Protein AF-A0A1B6HG45-F1 (afdb_monomer_lite)

Sequence (186 aa):
MEMKPDGEADFRGRINESTTNDQSNSEFWSSFSSSEERLLECEGLLLNLPLTPHHVCEAHRPESILARASSPNTVSYKVPSNGYYFFVFNSENEVQPNFLRIHFRLEKTTYNVTNAVAACHNQTGSCSLPLRFWSQDKVILELPVRPNDTLWNEEFLAVSTCEPRTTLYIACVIAVPLLIILFAFQ

pLDDT: mean 74.9, std 15.74, range [30.7, 94.44]

Foldseek 3Di:
DDDDDDDDDPPDDPDPPPDPPPPPPVPVPCVADPVNVVVVVDPPPPDDDDQDDDPQLDPPDDPVVNVVRCVVVDDDDDDPDDDDDDDDDDDPDPPDDDRDDDDDDDDDDDDDCPPPPDDDDPDDDDDDDDDDPPDPHDDDDDDDDDPPDDCVPPDDDDDDDDDPPVVVVVVVVVVVVVVCVVPVVD

Organism: NCBI:txid320908

Structure (mmCIF, N/CA/C/O backbone):
data_AF-A0A1B6HG45-F1
#
_entry.id   AF-A0A1B6HG45-F1
#
loop_
_atom_site.group_PDB
_atom_site.id
_atom_site.type_symbol
_atom_site.label_atom_id
_atom_site.label_alt_id
_atom_site.label_comp_id
_atom_site.label_asym_id
_atom_site.label_entity_id
_atom_site.label_seq_id
_atom_site.pdbx_PDB_ins_code
_atom_site.Cartn_x
_atom_site.Cartn_y
_atom_site.Cartn_z
_atom_site.occupancy
_atom_site.B_iso_or_equiv
_atom_site.auth_seq_id
_atom_site.auth_comp_id
_atom_site.auth_asym_id
_atom_site.auth_atom_id
_atom_site.pdbx_PDB_model_num
ATOM 1 N N . MET A 1 1 ? 38.393 25.731 -3.555 1.00 36.06 1 MET A N 1
ATOM 2 C CA . MET A 1 1 ? 37.138 26.194 -2.932 1.00 36.06 1 MET A CA 1
ATOM 3 C C . MET A 1 1 ? 36.898 25.271 -1.750 1.00 36.06 1 MET A C 1
ATOM 5 O O . MET A 1 1 ? 36.785 24.074 -1.968 1.00 36.06 1 MET A O 1
ATOM 9 N N . GLU A 1 2 ? 37.021 25.791 -0.528 1.00 30.70 2 GLU A N 1
ATOM 10 C CA . GLU A 1 2 ? 36.927 25.025 0.726 1.00 30.70 2 GLU A CA 1
ATOM 11 C C . GLU A 1 2 ? 35.527 24.426 0.906 1.00 30.70 2 GLU A C 1
ATOM 13 O O . GLU A 1 2 ? 34.530 25.144 0.841 1.00 30.70 2 GLU A O 1
ATOM 18 N N . MET A 1 3 ? 35.462 23.114 1.145 1.00 32.97 3 MET A N 1
ATOM 19 C CA . MET A 1 3 ? 34.244 22.424 1.565 1.00 32.97 3 MET A CA 1
ATOM 20 C C . MET A 1 3 ? 34.070 22.601 3.072 1.00 32.97 3 MET A C 1
ATOM 22 O O . MET A 1 3 ? 34.884 22.122 3.860 1.00 32.97 3 MET A O 1
ATOM 26 N N . LYS A 1 4 ? 32.996 23.286 3.464 1.00 32.84 4 LYS A N 1
ATOM 27 C CA . LYS A 1 4 ? 32.539 23.367 4.850 1.00 32.84 4 LYS A CA 1
ATOM 28 C C . LYS A 1 4 ? 31.369 22.388 5.018 1.00 32.84 4 LYS A C 1
ATOM 30 O O . LYS A 1 4 ? 30.406 22.517 4.262 1.00 32.84 4 LYS A O 1
ATOM 35 N N . PRO A 1 5 ? 31.436 21.414 5.939 1.00 46.78 5 PRO A N 1
ATOM 36 C CA . PRO A 1 5 ? 30.346 20.481 6.159 1.00 46.78 5 PRO A CA 1
ATOM 37 C C . PRO A 1 5 ? 29.368 21.103 7.159 1.00 46.78 5 PRO A C 1
ATOM 39 O O . PRO A 1 5 ? 29.735 21.326 8.306 1.00 46.78 5 PRO A O 1
ATOM 42 N N . ASP A 1 6 ? 28.154 21.410 6.712 1.00 34.25 6 ASP A N 1
ATOM 43 C CA . ASP A 1 6 ? 26.987 21.597 7.578 1.00 34.25 6 ASP A CA 1
ATOM 44 C C . ASP A 1 6 ? 25.707 21.404 6.759 1.00 34.25 6 ASP A C 1
ATOM 46 O O . ASP A 1 6 ? 25.552 22.042 5.718 1.00 34.25 6 ASP A O 1
ATOM 50 N N . GLY A 1 7 ? 24.809 20.563 7.292 1.00 36.69 7 GLY A N 1
ATOM 51 C CA . GLY A 1 7 ? 23.397 20.413 6.916 1.00 36.69 7 GLY A CA 1
ATOM 52 C C . GLY A 1 7 ? 23.151 19.778 5.550 1.00 36.69 7 GLY A C 1
ATOM 53 O O . GLY A 1 7 ? 23.718 20.214 4.558 1.00 36.69 7 GLY A O 1
ATOM 54 N N . GLU A 1 8 ? 22.304 18.750 5.507 1.00 47.22 8 GLU A N 1
ATOM 55 C CA . GLU A 1 8 ? 21.899 17.960 4.337 1.00 47.22 8 GLU A CA 1
ATOM 56 C C . GLU A 1 8 ? 21.956 18.735 3.006 1.00 47.22 8 GLU A C 1
ATOM 58 O O . GLU A 1 8 ? 21.010 19.412 2.599 1.00 47.22 8 GLU A O 1
ATOM 63 N N . ALA A 1 9 ? 23.080 18.617 2.300 1.00 40.00 9 ALA A N 1
ATOM 64 C CA . ALA A 1 9 ? 23.240 19.191 0.980 1.00 40.00 9 ALA A CA 1
ATOM 65 C C . ALA A 1 9 ? 22.897 18.114 -0.054 1.00 40.00 9 ALA A C 1
ATOM 67 O O . ALA A 1 9 ? 23.752 17.340 -0.485 1.00 40.00 9 ALA A O 1
ATOM 68 N N . ASP A 1 10 ? 21.617 18.053 -0.426 1.00 42.56 10 ASP A N 1
ATOM 69 C CA . ASP A 1 10 ? 21.131 17.280 -1.572 1.00 42.56 10 ASP A CA 1
ATOM 70 C C . ASP A 1 10 ? 21.634 17.961 -2.862 1.00 42.56 10 ASP A C 1
ATOM 72 O O . ASP A 1 10 ? 20.935 18.730 -3.529 1.00 42.56 10 ASP A O 1
ATOM 76 N N . PHE A 1 11 ? 22.920 17.764 -3.169 1.00 41.06 11 PHE A N 1
ATOM 77 C CA . PHE A 1 11 ? 23.546 18.248 -4.395 1.00 41.06 11 PHE A CA 1
ATOM 78 C C . PHE A 1 11 ? 23.039 17.420 -5.576 1.00 41.06 11 PHE A C 1
ATOM 80 O O . PHE A 1 11 ? 23.635 16.419 -5.968 1.00 41.06 11 PHE A O 1
ATOM 87 N N . ARG A 1 12 ? 21.931 17.856 -6.180 1.00 43.38 12 ARG A N 1
ATOM 88 C CA . ARG A 1 12 ? 21.423 17.266 -7.423 1.00 43.38 12 ARG A CA 1
ATOM 89 C C . ARG A 1 12 ? 21.979 18.010 -8.627 1.00 43.38 12 ARG A C 1
ATOM 91 O O . ARG A 1 12 ? 21.517 19.089 -8.990 1.00 43.38 12 ARG A O 1
ATOM 98 N N . GLY A 1 13 ? 22.964 17.397 -9.269 1.00 48.78 13 GLY A N 1
ATOM 99 C CA . GLY A 1 13 ? 23.517 17.818 -10.550 1.00 48.78 13 GLY A CA 1
ATOM 100 C C . GLY A 1 13 ? 24.195 16.639 -11.242 1.00 48.78 13 GLY A C 1
ATOM 101 O O . GLY A 1 13 ? 24.599 15.682 -10.589 1.00 48.78 13 GLY A O 1
ATOM 102 N N . ARG A 1 14 ? 24.323 16.691 -12.572 1.00 46.06 14 ARG A N 1
ATOM 103 C CA . ARG A 1 14 ? 25.276 15.819 -13.268 1.00 46.06 14 ARG A CA 1
ATOM 104 C C . ARG A 1 14 ? 26.668 16.368 -12.999 1.00 46.06 14 ARG A C 1
ATOM 106 O O . ARG A 1 14 ? 26.954 17.506 -13.371 1.00 46.06 14 ARG A O 1
ATOM 113 N N . ILE A 1 15 ? 27.513 15.574 -12.358 1.00 48.97 15 ILE A N 1
ATOM 114 C CA . ILE A 1 15 ? 28.942 15.858 -12.308 1.00 48.97 15 ILE A CA 1
ATOM 115 C C . ILE A 1 15 ? 29.450 15.651 -13.737 1.00 48.97 15 ILE A C 1
ATOM 117 O O . ILE A 1 15 ? 29.367 14.551 -14.278 1.00 48.97 15 ILE A O 1
ATOM 121 N N . ASN A 1 16 ? 29.890 16.727 -14.392 1.00 44.88 16 ASN A N 1
ATOM 122 C CA . ASN A 1 16 ? 30.619 16.607 -15.651 1.00 44.88 16 ASN A CA 1
ATOM 123 C C . ASN A 1 16 ? 32.033 16.126 -15.309 1.00 44.88 16 ASN A C 1
ATOM 125 O O . ASN A 1 16 ? 32.931 16.931 -15.065 1.00 44.88 16 ASN A O 1
ATOM 129 N N . GLU A 1 17 ? 32.194 14.809 -15.272 1.00 49.00 17 GLU A N 1
ATOM 130 C CA . GLU A 1 17 ? 33.465 14.079 -15.222 1.00 49.00 17 GLU A CA 1
ATOM 131 C C . GLU A 1 17 ? 34.240 14.325 -16.534 1.00 49.00 17 GLU A C 1
ATOM 133 O O . GLU A 1 17 ? 34.292 13.490 -17.430 1.00 49.00 17 GLU A O 1
ATOM 138 N N . SER A 1 18 ? 34.781 15.533 -16.724 1.00 52.28 18 SER A N 1
ATOM 139 C CA . SER A 1 18 ? 35.590 15.884 -17.904 1.00 52.28 18 SER A CA 1
ATOM 140 C C . SER A 1 18 ? 37.095 15.754 -17.654 1.00 52.28 18 SER A C 1
ATOM 142 O O . SER A 1 18 ? 37.897 16.357 -18.371 1.00 52.28 18 SER A O 1
ATOM 144 N N . THR A 1 19 ? 37.506 15.047 -16.602 1.00 55.75 19 THR A N 1
ATOM 145 C CA . THR A 1 19 ? 38.918 14.871 -16.258 1.00 55.75 19 THR A CA 1
ATOM 146 C C . THR A 1 19 ? 39.531 13.717 -17.042 1.00 55.75 19 THR A C 1
ATOM 148 O O . THR A 1 19 ? 39.088 12.581 -16.967 1.00 55.75 19 THR A O 1
ATOM 151 N N . THR A 1 20 ? 40.617 14.011 -17.758 1.00 51.12 20 THR A N 1
ATOM 152 C CA . THR A 1 20 ? 41.429 13.113 -18.604 1.00 51.12 20 THR A CA 1
ATOM 153 C C . THR A 1 20 ? 42.107 11.941 -17.876 1.00 51.12 20 THR A C 1
ATOM 155 O O . THR A 1 20 ? 43.025 11.340 -18.429 1.00 51.12 20 THR A O 1
ATOM 158 N N . ASN A 1 21 ? 41.722 11.641 -16.635 1.00 49.34 21 ASN A N 1
ATOM 159 C CA . ASN A 1 21 ? 42.367 10.626 -15.806 1.00 49.34 21 ASN A CA 1
ATOM 160 C C . ASN A 1 21 ? 41.407 9.560 -15.275 1.00 49.34 21 ASN A C 1
ATOM 162 O O . ASN A 1 21 ? 41.788 8.814 -14.374 1.00 49.34 21 ASN A O 1
ATOM 166 N N . ASP A 1 22 ? 40.205 9.469 -15.840 1.00 49.31 22 ASP A N 1
ATOM 167 C CA . ASP A 1 22 ? 39.373 8.297 -15.629 1.00 49.31 22 ASP A CA 1
ATOM 168 C C . ASP A 1 22 ? 39.862 7.166 -16.549 1.00 49.31 22 ASP A C 1
ATOM 170 O O . ASP A 1 22 ? 39.670 7.182 -17.767 1.00 49.31 22 ASP A O 1
ATOM 174 N N . GLN A 1 23 ? 40.659 6.259 -15.983 1.00 52.09 23 GLN A N 1
ATOM 175 C CA . GLN A 1 23 ? 41.197 5.078 -16.667 1.00 52.09 23 GLN A CA 1
ATOM 176 C C . GLN A 1 23 ? 40.443 3.795 -16.277 1.00 52.09 23 GLN A C 1
ATOM 178 O O . GLN A 1 23 ? 40.988 2.703 -16.451 1.00 52.09 23 GLN A O 1
ATOM 183 N N . SER A 1 24 ? 39.204 3.869 -15.786 1.00 46.81 24 SER A N 1
ATOM 184 C CA . SER A 1 24 ? 38.373 2.685 -15.518 1.00 46.81 24 SER A CA 1
ATOM 185 C C . SER A 1 24 ? 37.746 2.108 -16.796 1.00 46.81 24 SER A C 1
ATOM 187 O O . SER A 1 24 ? 36.553 1.874 -16.895 1.00 46.81 24 SER A O 1
ATOM 189 N N . ASN A 1 25 ? 38.561 1.724 -17.785 1.00 47.12 25 ASN A N 1
ATOM 190 C CA . ASN A 1 25 ? 38.117 0.743 -18.795 1.00 47.12 25 ASN A CA 1
ATOM 191 C C . ASN A 1 25 ? 38.051 -0.690 -18.196 1.00 47.12 25 ASN A C 1
ATOM 193 O O . ASN A 1 25 ? 38.359 -1.668 -18.882 1.00 47.12 25 ASN A O 1
ATOM 197 N N . SER A 1 26 ? 37.720 -0.829 -16.907 1.00 50.34 26 SER A N 1
ATOM 198 C CA . SER A 1 26 ? 37.661 -2.099 -16.166 1.00 50.34 26 SER A CA 1
ATOM 199 C C . SER A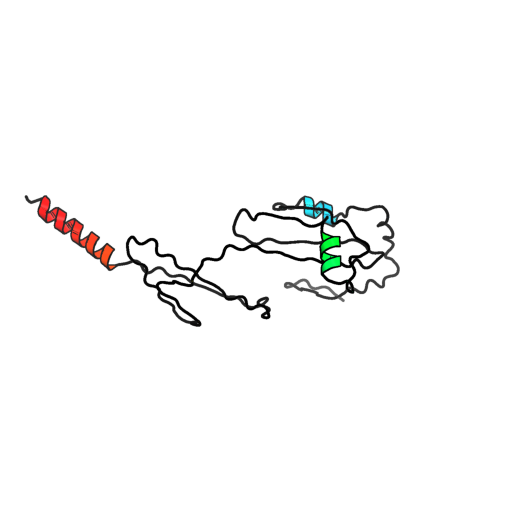 1 26 ? 36.379 -2.894 -16.420 1.00 50.34 26 SER A C 1
ATOM 201 O O . SER A 1 26 ? 36.378 -4.118 -16.273 1.00 50.34 26 SER A O 1
ATOM 203 N N . GLU A 1 27 ? 35.322 -2.242 -16.902 1.00 52.22 27 GLU A N 1
ATOM 204 C CA . GLU A 1 27 ? 33.960 -2.793 -16.880 1.00 52.22 27 GLU A CA 1
ATOM 205 C C . GLU A 1 27 ? 33.667 -3.893 -17.910 1.00 52.22 27 GLU A C 1
ATOM 207 O O . GLU A 1 27 ? 32.588 -4.479 -17.904 1.00 52.22 27 GLU A O 1
ATOM 212 N N . PHE A 1 28 ? 34.616 -4.251 -18.787 1.00 49.00 28 PHE A N 1
ATOM 213 C CA . PHE A 1 28 ? 34.419 -5.434 -19.640 1.00 49.00 28 PHE A CA 1
ATOM 214 C C . PHE A 1 28 ? 34.531 -6.750 -18.837 1.00 49.00 28 PHE A C 1
ATOM 216 O O . PHE A 1 28 ? 34.045 -7.780 -19.303 1.00 49.00 28 PHE A O 1
ATOM 223 N N . TRP A 1 29 ? 35.152 -6.740 -17.644 1.00 47.56 29 TRP A N 1
ATOM 224 C CA . TRP A 1 29 ? 35.400 -7.954 -16.841 1.00 47.56 29 TRP A CA 1
ATOM 225 C C . TRP A 1 29 ? 34.924 -7.880 -15.377 1.00 47.56 29 TRP A C 1
ATOM 227 O O . TRP A 1 29 ? 34.832 -8.928 -14.738 1.00 47.56 29 TRP A O 1
ATOM 237 N N . SER A 1 30 ? 34.587 -6.705 -14.833 1.00 46.44 30 SER A N 1
ATOM 238 C CA . SER A 1 30 ? 34.006 -6.549 -13.486 1.00 46.44 30 SER A CA 1
ATOM 239 C C . SER A 1 30 ? 32.478 -6.546 -13.527 1.00 46.44 30 SER A C 1
ATOM 241 O O . SER A 1 30 ? 31.826 -5.559 -13.231 1.00 46.44 30 SER A O 1
ATOM 243 N N . SER A 1 31 ? 31.865 -7.673 -13.881 1.00 54.34 31 SER A N 1
ATOM 244 C CA . SER A 1 31 ? 30.400 -7.788 -14.003 1.00 54.34 31 SER A CA 1
ATOM 245 C C . SER A 1 31 ? 29.627 -7.801 -12.669 1.00 54.34 31 SER A C 1
ATOM 247 O O . SER A 1 31 ? 28.436 -8.102 -12.671 1.00 54.34 31 SER A O 1
ATOM 249 N N . PHE A 1 32 ? 30.294 -7.533 -11.543 1.00 61.00 32 PHE A N 1
ATOM 250 C CA . PHE A 1 32 ? 29.658 -7.361 -10.241 1.00 61.00 32 PHE A CA 1
ATOM 251 C C . PHE A 1 32 ? 30.354 -6.243 -9.475 1.00 61.00 32 PHE A C 1
ATOM 253 O O . PHE A 1 32 ? 31.554 -6.322 -9.195 1.00 61.00 32 PHE A O 1
ATOM 260 N N . SER A 1 33 ? 29.604 -5.193 -9.169 1.00 65.69 33 SER A N 1
ATOM 261 C CA . SER A 1 33 ? 30.173 -3.995 -8.567 1.00 65.69 33 SER A CA 1
ATOM 262 C C . SER A 1 33 ? 30.359 -4.122 -7.061 1.00 65.69 33 SER A C 1
ATOM 264 O O . SER A 1 33 ? 29.567 -4.760 -6.365 1.00 65.69 33 SER A O 1
ATOM 266 N N . SER A 1 34 ? 31.344 -3.400 -6.520 1.00 65.81 34 SER A N 1
ATOM 267 C CA . SER A 1 34 ? 31.467 -3.192 -5.074 1.00 65.81 34 SER A CA 1
ATOM 268 C C . SER A 1 34 ? 30.195 -2.586 -4.463 1.00 65.81 34 SER A C 1
ATOM 270 O O . SER A 1 34 ? 29.910 -2.841 -3.291 1.00 65.81 34 SER A O 1
ATOM 272 N N . SER A 1 35 ? 29.433 -1.798 -5.228 1.00 68.38 35 SER A N 1
ATOM 273 C CA . SER A 1 35 ? 28.137 -1.252 -4.810 1.00 68.38 35 SER A CA 1
ATOM 274 C C . SER A 1 35 ? 27.090 -2.357 -4.644 1.00 68.38 35 SER A C 1
ATOM 276 O O . SER A 1 35 ? 26.299 -2.338 -3.702 1.00 68.38 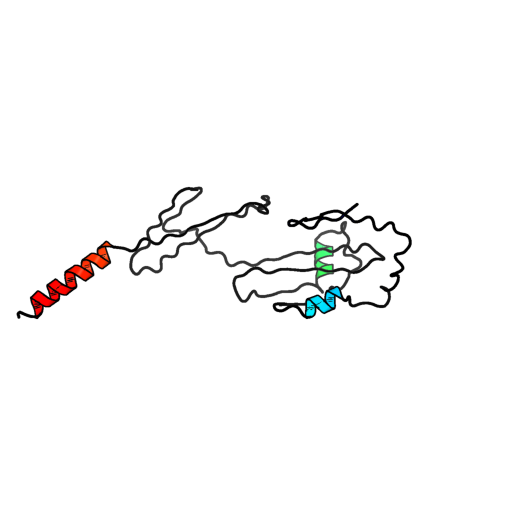35 SER A O 1
ATOM 278 N N . GLU A 1 36 ? 27.087 -3.335 -5.551 1.00 72.81 36 GLU A N 1
ATOM 279 C CA . GLU A 1 36 ? 26.144 -4.456 -5.557 1.00 72.81 36 GLU A CA 1
ATOM 280 C C . GLU A 1 36 ? 26.474 -5.482 -4.466 1.00 72.81 36 GLU A C 1
ATOM 282 O O . GLU A 1 36 ? 25.562 -5.960 -3.789 1.00 72.81 36 GLU A O 1
ATOM 287 N N . GLU A 1 37 ? 27.762 -5.758 -4.225 1.00 72.00 37 GLU A N 1
ATOM 288 C CA . GLU A 1 37 ? 28.221 -6.583 -3.094 1.00 72.00 37 GLU A CA 1
ATOM 289 C C . GLU A 1 37 ? 27.768 -5.968 -1.771 1.00 72.00 37 GLU A C 1
ATOM 291 O O . GLU A 1 37 ? 27.204 -6.641 -0.909 1.00 72.00 37 GLU A O 1
ATOM 296 N N . ARG A 1 38 ? 27.915 -4.648 -1.627 1.00 73.06 38 ARG A N 1
ATOM 297 C CA . ARG A 1 38 ? 27.521 -3.977 -0.391 1.00 73.06 38 ARG A CA 1
ATOM 298 C C . ARG A 1 38 ? 26.007 -3.965 -0.173 1.00 73.06 38 ARG A C 1
ATOM 300 O O . ARG A 1 38 ? 25.570 -4.033 0.973 1.00 73.06 38 ARG A O 1
ATOM 307 N N . LEU A 1 39 ? 25.212 -3.909 -1.245 1.00 75.12 39 LEU A N 1
ATOM 308 C CA . LEU A 1 39 ? 23.750 -4.028 -1.176 1.00 75.12 39 LEU A CA 1
ATOM 309 C C . LEU A 1 39 ? 23.294 -5.439 -0.776 1.00 75.12 39 LEU A C 1
ATOM 311 O O . LEU A 1 39 ? 22.273 -5.570 -0.099 1.00 75.12 39 LEU A O 1
ATOM 315 N N . LEU A 1 40 ? 24.040 -6.483 -1.155 1.00 75.00 40 LEU A N 1
ATOM 316 C CA . LEU A 1 40 ? 23.776 -7.857 -0.713 1.00 75.00 40 LEU A CA 1
ATOM 317 C C . LEU A 1 40 ? 23.978 -8.043 0.794 1.00 75.00 40 LEU A C 1
ATOM 319 O O . LEU A 1 40 ? 23.267 -8.833 1.412 1.00 75.00 40 LEU A O 1
ATOM 323 N N . GLU A 1 41 ? 24.909 -7.301 1.389 1.00 78.19 41 GLU A N 1
ATOM 324 C CA . GLU A 1 41 ? 25.189 -7.349 2.827 1.00 78.19 41 GLU A CA 1
ATOM 325 C C . GLU A 1 41 ? 24.207 -6.524 3.681 1.00 78.19 41 GLU A C 1
ATOM 327 O O . GLU A 1 41 ? 24.285 -6.553 4.912 1.00 78.19 41 GLU A O 1
ATOM 332 N N . CYS A 1 42 ? 23.284 -5.769 3.074 1.00 76.44 42 CYS A N 1
ATOM 333 C CA . CYS A 1 42 ? 22.325 -4.959 3.822 1.00 76.44 42 CYS A CA 1
ATOM 334 C C . CYS A 1 42 ? 21.273 -5.819 4.545 1.00 76.44 42 CYS A C 1
ATOM 336 O O . CYS A 1 42 ? 20.543 -6.605 3.936 1.00 76.44 42 CYS A O 1
ATOM 338 N N . GLU A 1 43 ? 21.115 -5.598 5.854 1.00 73.94 43 GLU A N 1
ATOM 339 C CA . GLU A 1 43 ? 20.003 -6.173 6.613 1.00 73.94 43 GLU A CA 1
ATOM 340 C C . GLU A 1 43 ? 18.658 -5.642 6.092 1.00 73.94 43 GLU A C 1
ATOM 342 O O . GLU A 1 43 ? 18.466 -4.438 5.918 1.00 73.94 43 GLU A O 1
ATOM 347 N N . GLY A 1 44 ? 17.706 -6.548 5.851 1.00 74.44 44 GLY A N 1
ATOM 348 C CA . GLY A 1 44 ? 16.379 -6.197 5.331 1.00 74.44 44 GLY A CA 1
ATOM 349 C C . GLY A 1 44 ? 16.245 -6.251 3.807 1.00 74.44 44 GLY A C 1
ATOM 350 O O . GLY A 1 44 ? 15.181 -5.911 3.286 1.00 74.44 44 GLY A O 1
ATOM 351 N N . LEU A 1 45 ? 17.268 -6.722 3.084 1.00 78.94 45 LEU A N 1
ATOM 352 C CA . LEU A 1 45 ? 17.145 -7.053 1.667 1.00 78.94 45 LEU A CA 1
ATOM 353 C C . LEU A 1 45 ? 16.124 -8.186 1.474 1.00 78.94 45 LEU A C 1
ATOM 355 O O . LEU A 1 45 ? 16.331 -9.321 1.896 1.00 78.94 45 LEU A O 1
ATOM 359 N N . LEU A 1 46 ? 15.009 -7.874 0.814 1.00 82.94 46 LEU A N 1
ATOM 360 C CA . LEU A 1 46 ? 13.958 -8.860 0.542 1.00 82.94 46 LEU A CA 1
ATOM 361 C C . LEU A 1 46 ? 14.25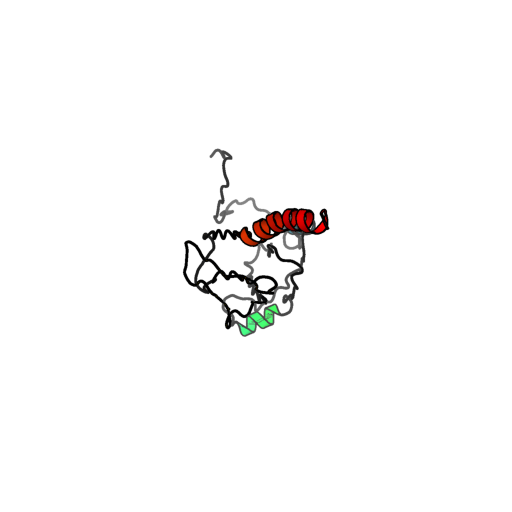3 -9.686 -0.704 1.00 82.94 46 LEU A C 1
ATOM 363 O O . LEU A 1 46 ? 13.884 -10.857 -0.776 1.00 82.94 46 LEU A O 1
ATOM 367 N N . LEU A 1 47 ? 14.851 -9.048 -1.709 1.00 83.81 47 LEU A N 1
ATOM 368 C CA . LEU A 1 47 ? 15.074 -9.639 -3.013 1.00 83.81 47 LEU A CA 1
ATOM 369 C C . LEU A 1 47 ? 16.188 -8.890 -3.746 1.00 83.81 47 LEU A C 1
ATOM 371 O O . LEU A 1 47 ? 16.118 -7.671 -3.876 1.00 83.81 47 LEU A O 1
ATOM 375 N N . ASN A 1 48 ? 17.166 -9.631 -4.265 1.00 83.69 48 ASN A N 1
ATOM 376 C CA . ASN A 1 48 ? 18.130 -9.135 -5.241 1.00 83.69 48 ASN A CA 1
ATOM 377 C C . ASN A 1 48 ? 18.058 -10.025 -6.483 1.00 83.69 48 ASN A C 1
ATOM 379 O O . ASN A 1 48 ? 18.224 -11.242 -6.382 1.00 83.69 48 ASN A O 1
ATOM 383 N N . LEU A 1 49 ? 17.751 -9.429 -7.634 1.00 85.00 49 LEU A N 1
ATOM 384 C CA . LEU A 1 49 ? 17.594 -10.147 -8.891 1.00 85.00 49 LEU A CA 1
ATOM 385 C C . LEU A 1 49 ? 18.369 -9.438 -9.999 1.00 85.00 49 LEU A C 1
ATOM 387 O O . LEU A 1 49 ? 18.144 -8.245 -10.216 1.00 85.00 49 LEU A O 1
ATOM 391 N N . PRO A 1 50 ? 19.218 -10.166 -10.744 1.00 84.19 50 PRO A N 1
ATOM 392 C CA . PRO A 1 50 ? 19.880 -9.601 -11.904 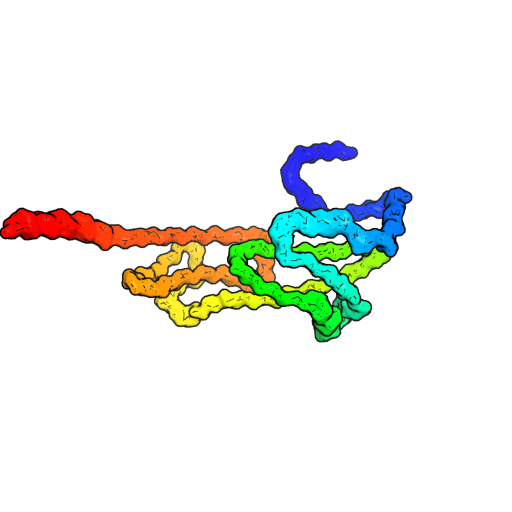1.00 84.19 50 PRO A CA 1
ATOM 393 C C . PRO A 1 50 ? 18.850 -9.318 -13.002 1.00 84.19 50 PRO A C 1
ATOM 395 O O . PRO A 1 50 ? 18.005 -10.158 -13.325 1.00 84.19 50 PRO A O 1
ATOM 398 N N . LEU A 1 51 ? 18.928 -8.128 -13.595 1.00 84.06 51 LEU A N 1
ATOM 399 C CA . LEU A 1 51 ? 18.081 -7.750 -14.721 1.00 84.06 51 LEU A CA 1
ATOM 400 C C . LEU A 1 51 ? 18.686 -8.271 -16.025 1.00 84.06 51 LEU A C 1
ATOM 402 O O . LEU A 1 51 ? 19.837 -7.993 -16.347 1.00 84.06 51 LEU A O 1
ATOM 406 N N . THR A 1 52 ? 17.890 -8.987 -16.815 1.00 86.12 52 THR A N 1
ATOM 407 C CA . THR A 1 52 ? 18.313 -9.445 -18.142 1.00 86.12 52 THR A CA 1
ATOM 408 C C . THR A 1 52 ? 18.027 -8.353 -19.178 1.00 86.12 52 THR A C 1
ATOM 410 O O . THR A 1 52 ? 16.862 -7.966 -19.337 1.00 86.12 52 THR A O 1
ATOM 413 N N . PRO A 1 53 ? 19.038 -7.838 -19.899 1.00 85.06 53 PRO A N 1
ATOM 414 C CA . PRO A 1 53 ? 18.827 -6.821 -20.920 1.00 85.06 53 PRO A CA 1
ATOM 415 C C . PRO A 1 53 ? 18.121 -7.404 -22.150 1.00 85.06 53 PRO A C 1
ATOM 417 O O . PRO A 1 53 ? 18.264 -8.582 -22.481 1.00 85.06 53 PRO A O 1
ATOM 420 N N . HIS A 1 54 ? 17.384 -6.562 -22.877 1.00 87.81 54 HIS A N 1
ATOM 421 C CA . HIS A 1 54 ? 16.744 -6.950 -24.133 1.00 87.81 54 HIS A CA 1
ATOM 422 C C . HIS A 1 54 ? 16.897 -5.850 -25.184 1.00 87.81 54 HIS A C 1
ATOM 424 O O . HIS A 1 54 ? 16.546 -4.700 -24.949 1.00 87.81 54 HIS A O 1
ATOM 430 N N . HIS A 1 55 ? 17.320 -6.223 -26.394 1.00 86.38 55 HIS A N 1
ATOM 431 C CA . HIS A 1 55 ? 17.585 -5.310 -27.519 1.00 86.38 55 HIS A CA 1
ATOM 432 C C . HIS A 1 55 ? 16.385 -4.478 -28.014 1.00 86.38 55 HIS A C 1
ATOM 434 O O . HIS A 1 55 ? 16.563 -3.576 -28.819 1.00 86.38 55 HIS A O 1
ATOM 440 N N . VAL A 1 56 ? 15.154 -4.790 -27.590 1.00 87.44 56 VAL A N 1
ATOM 441 C CA . VAL A 1 56 ? 13.953 -4.013 -27.957 1.00 87.44 56 VAL A CA 1
ATOM 442 C C . VAL A 1 56 ? 13.500 -3.097 -26.821 1.00 87.44 56 VAL A C 1
ATOM 444 O O . VAL A 1 56 ? 12.477 -2.428 -26.946 1.00 87.44 56 VAL A O 1
ATOM 447 N N . CYS A 1 57 ? 14.224 -3.090 -25.699 1.00 83.69 57 CYS A N 1
ATOM 448 C CA . CYS A 1 57 ? 13.986 -2.193 -24.580 1.00 83.69 57 CYS A CA 1
ATOM 449 C C . CYS A 1 57 ? 14.560 -0.814 -24.927 1.00 83.69 57 CYS A C 1
ATOM 451 O O . CYS A 1 57 ? 15.661 -0.460 -24.524 1.00 83.69 57 CYS A O 1
ATOM 453 N N . GLU A 1 58 ? 13.811 -0.051 -25.723 1.00 86.06 58 GLU A N 1
ATOM 454 C CA . GLU A 1 58 ? 14.167 1.297 -26.173 1.00 86.06 58 GLU A CA 1
ATOM 455 C C . GLU A 1 58 ? 12.974 2.244 -25.975 1.00 86.06 58 GLU A C 1
ATOM 457 O O . GLU A 1 58 ? 11.819 1.843 -26.144 1.00 86.06 58 GLU A O 1
ATOM 462 N N . ALA A 1 59 ? 13.243 3.522 -25.692 1.00 81.69 59 ALA A N 1
ATOM 463 C CA . ALA A 1 59 ? 12.217 4.517 -25.354 1.00 81.69 59 ALA A CA 1
ATOM 464 C C . ALA A 1 59 ? 11.109 4.692 -26.412 1.00 81.69 59 ALA A C 1
ATOM 466 O O . ALA A 1 59 ? 9.971 5.001 -26.073 1.00 81.69 59 ALA A O 1
ATOM 467 N N . HIS A 1 60 ? 11.423 4.484 -27.693 1.00 85.50 60 HIS A N 1
ATOM 468 C CA . HIS A 1 60 ? 10.510 4.745 -28.813 1.00 85.50 60 HIS A CA 1
ATOM 469 C C . HIS A 1 60 ? 9.614 3.549 -29.178 1.00 85.50 60 HIS A C 1
ATOM 471 O O . HIS A 1 60 ? 8.863 3.608 -30.154 1.00 85.50 60 HIS A O 1
ATOM 477 N N . ARG A 1 61 ? 9.718 2.430 -28.454 1.00 87.62 61 ARG A N 1
ATOM 478 C CA . ARG A 1 61 ? 8.974 1.204 -28.769 1.00 87.62 61 ARG A CA 1
ATOM 479 C C . ARG A 1 61 ? 7.587 1.223 -28.123 1.00 87.62 61 ARG A C 1
ATOM 481 O O . ARG A 1 61 ? 7.420 1.768 -27.035 1.00 87.62 61 ARG A O 1
ATOM 488 N N . PRO A 1 62 ? 6.579 0.609 -28.765 1.00 90.00 62 PRO A N 1
ATOM 489 C CA . PRO A 1 62 ? 5.234 0.556 -28.211 1.00 90.00 62 PRO A CA 1
ATOM 490 C C . PRO A 1 62 ? 5.178 -0.298 -26.939 1.00 90.00 62 PRO A C 1
ATOM 492 O O . PRO A 1 62 ? 5.919 -1.272 -26.779 1.00 90.00 62 PRO A O 1
ATOM 495 N N . GLU A 1 63 ? 4.216 0.034 -26.080 1.00 85.56 63 GLU A N 1
ATOM 496 C CA . GLU A 1 63 ? 3.979 -0.592 -24.775 1.00 85.56 63 GLU A CA 1
ATOM 497 C C . GLU A 1 63 ? 3.942 -2.119 -24.818 1.00 85.56 63 GLU A C 1
ATOM 499 O O . GLU A 1 63 ? 4.577 -2.792 -24.012 1.00 85.56 63 GLU A O 1
ATOM 504 N N . SER A 1 64 ? 3.227 -2.675 -25.795 1.00 88.00 64 SER A N 1
ATOM 505 C CA . SER A 1 64 ? 3.038 -4.119 -25.938 1.00 88.00 64 SER A CA 1
ATOM 506 C C . SER A 1 64 ? 4.345 -4.870 -26.205 1.00 88.00 64 SER A C 1
ATOM 508 O O . SER A 1 64 ? 4.515 -5.998 -25.743 1.00 88.00 64 SER A O 1
ATOM 510 N N . ILE A 1 65 ? 5.283 -4.251 -26.928 1.00 88.88 65 ILE A N 1
ATOM 511 C CA . ILE A 1 65 ? 6.598 -4.836 -27.211 1.00 88.88 65 ILE A CA 1
ATOM 512 C C . ILE A 1 65 ? 7.479 -4.754 -25.968 1.00 88.88 65 ILE A C 1
ATOM 514 O O . ILE A 1 65 ? 8.121 -5.744 -25.618 1.00 88.88 65 ILE A O 1
ATOM 518 N N . LEU A 1 66 ? 7.464 -3.610 -25.280 1.00 87.88 66 LEU A N 1
ATOM 519 C CA . LEU A 1 66 ? 8.221 -3.406 -24.046 1.00 87.88 66 LEU A CA 1
ATOM 520 C C . LEU A 1 66 ? 7.759 -4.360 -22.936 1.00 87.88 66 LEU A C 1
ATOM 522 O O . LEU A 1 66 ? 8.598 -4.994 -22.303 1.00 87.88 66 LEU A O 1
ATOM 526 N N . ALA A 1 67 ? 6.447 -4.563 -22.782 1.00 86.62 67 ALA A N 1
ATOM 527 C CA . ALA A 1 67 ? 5.883 -5.519 -21.828 1.00 86.62 67 ALA A CA 1
ATOM 528 C C . ALA A 1 67 ? 6.301 -6.972 -22.122 1.00 86.62 67 ALA A C 1
ATOM 530 O O . ALA A 1 67 ? 6.555 -7.754 -21.205 1.00 86.62 67 ALA A O 1
ATOM 531 N N . ARG A 1 68 ? 6.406 -7.348 -23.405 1.00 88.50 68 ARG A N 1
ATOM 532 C CA . ARG A 1 68 ? 6.895 -8.679 -23.796 1.00 88.50 68 ARG A CA 1
ATOM 533 C C . ARG A 1 68 ? 8.389 -8.831 -23.514 1.00 88.50 68 ARG A C 1
ATOM 535 O O . ARG A 1 68 ? 8.813 -9.881 -23.043 1.00 88.50 68 ARG A O 1
ATOM 542 N N . ALA A 1 69 ? 9.170 -7.785 -23.774 1.00 87.94 69 ALA A N 1
ATOM 543 C CA . ALA A 1 69 ? 10.606 -7.764 -23.521 1.00 87.94 69 ALA A CA 1
ATOM 544 C C . ALA A 1 69 ? 10.947 -7.829 -22.025 1.00 87.94 69 ALA A C 1
ATOM 546 O O . ALA A 1 69 ? 11.945 -8.442 -21.661 1.00 87.94 69 ALA A O 1
ATOM 547 N N . SER A 1 70 ? 10.104 -7.254 -21.161 1.00 88.06 70 SER A N 1
ATOM 548 C CA . SER A 1 70 ? 10.261 -7.300 -19.702 1.00 88.06 70 SER A CA 1
ATOM 549 C C . SER A 1 70 ? 9.762 -8.597 -19.058 1.00 88.06 70 SER A C 1
ATOM 551 O O . SER A 1 70 ? 9.916 -8.768 -17.850 1.00 88.06 70 SER A O 1
ATOM 553 N N . SER A 1 71 ? 9.162 -9.519 -19.822 1.00 87.75 71 SER A N 1
ATOM 554 C CA . SER A 1 71 ? 8.626 -10.780 -19.287 1.00 87.75 71 SER A CA 1
ATOM 555 C C . SER A 1 71 ? 9.647 -11.599 -18.478 1.00 87.75 71 SER A C 1
ATOM 557 O O . SER A 1 71 ? 9.247 -12.121 -17.440 1.00 87.75 71 SER A O 1
ATOM 559 N N . PRO A 1 72 ? 10.935 -11.710 -18.872 1.00 88.06 72 PRO A N 1
ATOM 560 C CA . PRO A 1 72 ? 11.937 -12.437 -18.084 1.00 88.06 72 PRO A CA 1
ATOM 561 C C . PRO A 1 72 ? 12.264 -11.773 -16.740 1.00 88.06 72 PRO A C 1
ATOM 563 O O . PRO A 1 72 ? 12.605 -12.459 -15.787 1.00 88.06 72 PRO A O 1
ATOM 566 N N . ASN A 1 73 ? 12.117 -10.448 -16.655 1.00 88.69 73 ASN A N 1
ATOM 567 C CA . ASN A 1 73 ? 12.398 -9.654 -15.454 1.00 88.69 73 ASN A CA 1
ATOM 568 C C . ASN A 1 73 ? 11.131 -9.396 -14.619 1.00 88.69 73 ASN A C 1
ATOM 570 O O . ASN A 1 73 ? 11.135 -8.563 -13.714 1.00 88.69 73 ASN A O 1
ATOM 574 N N . THR A 1 74 ? 10.013 -10.050 -14.948 1.00 89.88 74 THR A N 1
ATOM 575 C CA . THR A 1 74 ? 8.745 -9.842 -14.246 1.00 89.88 74 THR A CA 1
ATOM 576 C C . THR A 1 74 ? 8.728 -10.645 -12.955 1.00 89.88 74 THR A C 1
ATOM 578 O O . THR A 1 74 ? 8.810 -11.871 -12.966 1.00 89.88 74 THR A O 1
ATOM 581 N N . VAL A 1 75 ? 8.570 -9.942 -11.836 1.00 88.69 75 VAL A N 1
ATOM 582 C CA . VAL A 1 75 ? 8.619 -10.518 -10.493 1.00 88.69 75 VAL A CA 1
ATOM 583 C C . VAL A 1 75 ? 7.324 -10.209 -9.763 1.00 88.69 75 VAL A C 1
ATOM 585 O O . VAL A 1 75 ? 6.840 -9.079 -9.784 1.00 88.69 75 VAL A O 1
ATOM 588 N N . SER A 1 76 ? 6.765 -11.219 -9.101 1.00 90.12 76 SER A N 1
ATOM 589 C CA . SER A 1 76 ? 5.620 -11.060 -8.205 1.00 90.12 76 SER A CA 1
ATOM 590 C C . SER A 1 76 ? 6.074 -11.283 -6.771 1.00 90.12 76 SER A C 1
ATOM 592 O O . SER A 1 76 ? 6.532 -12.371 -6.428 1.00 90.12 76 SER A O 1
ATOM 594 N N . TYR A 1 77 ? 5.939 -10.256 -5.936 1.00 87.50 77 TYR A N 1
ATOM 595 C CA . TYR A 1 77 ? 6.279 -10.324 -4.520 1.00 87.50 77 TYR A CA 1
ATOM 596 C C . TYR A 1 77 ? 5.040 -10.045 -3.672 1.00 87.50 77 TYR A C 1
ATOM 598 O O . TYR A 1 77 ? 4.387 -9.012 -3.827 1.00 87.50 77 TYR A O 1
ATOM 606 N N . LYS A 1 78 ? 4.710 -10.975 -2.770 1.00 89.19 78 LYS A N 1
ATOM 607 C CA . LYS A 1 78 ? 3.613 -10.800 -1.818 1.00 89.19 78 LYS A CA 1
ATOM 608 C C . LYS A 1 78 ? 4.150 -10.144 -0.554 1.00 89.19 78 LYS A C 1
ATOM 610 O O . LYS A 1 78 ? 4.898 -10.762 0.196 1.00 89.19 78 LYS A O 1
ATOM 615 N N . VAL A 1 79 ? 3.713 -8.913 -0.316 1.00 86.69 79 VAL A N 1
ATOM 616 C CA . VAL A 1 79 ? 4.077 -8.121 0.860 1.00 86.69 79 VAL A CA 1
ATOM 617 C C . VAL A 1 79 ? 3.577 -8.811 2.146 1.00 86.69 79 VAL A C 1
ATOM 619 O O . VAL A 1 79 ? 2.369 -9.032 2.271 1.00 86.69 79 VAL A O 1
ATOM 622 N N . PRO A 1 80 ? 4.467 -9.190 3.088 1.00 84.50 80 PRO A N 1
ATOM 623 C CA . PRO A 1 80 ? 4.084 -9.946 4.285 1.00 84.50 80 PRO A CA 1
ATOM 624 C C . PRO A 1 80 ? 3.526 -9.070 5.415 1.00 84.50 80 PRO A C 1
ATOM 626 O O . PRO A 1 80 ? 2.723 -9.546 6.217 1.00 84.50 80 PRO A O 1
ATOM 629 N N . SER A 1 81 ? 3.942 -7.806 5.495 1.00 84.94 81 SER A N 1
ATOM 630 C CA . SER A 1 81 ? 3.562 -6.872 6.556 1.00 84.94 81 SER A CA 1
ATOM 631 C C . SER A 1 81 ? 3.418 -5.452 6.014 1.00 84.94 81 SER A C 1
ATOM 633 O O . SER A 1 81 ? 3.936 -5.109 4.957 1.00 84.94 81 SER A O 1
ATOM 635 N N . ASN A 1 82 ? 2.681 -4.607 6.734 1.00 78.44 82 ASN A N 1
ATOM 636 C CA . ASN A 1 82 ? 2.564 -3.199 6.367 1.00 78.44 82 ASN A CA 1
ATOM 637 C C . ASN A 1 82 ? 3.869 -2.472 6.717 1.00 78.44 82 ASN A C 1
ATOM 639 O O . ASN A 1 82 ? 4.349 -2.585 7.844 1.00 78.44 82 ASN A O 1
ATOM 643 N N . GLY A 1 83 ? 4.415 -1.706 5.775 1.00 78.69 83 GLY A N 1
ATOM 644 C CA . GLY A 1 83 ? 5.658 -0.965 5.962 1.00 78.69 83 GLY A CA 1
ATOM 645 C C . GLY A 1 83 ? 6.084 -0.217 4.703 1.00 78.69 83 GLY A C 1
ATOM 646 O O . GLY A 1 83 ? 5.359 -0.198 3.706 1.00 78.69 83 GLY A O 1
ATOM 647 N N . TYR A 1 84 ? 7.265 0.394 4.764 1.00 78.38 84 TYR A N 1
ATOM 648 C CA . TYR A 1 84 ? 7.896 1.052 3.624 1.00 78.38 84 TYR A CA 1
ATOM 649 C C . TYR A 1 84 ? 8.795 0.062 2.886 1.00 78.38 84 TYR A C 1
ATOM 651 O O . TYR A 1 84 ? 9.604 -0.627 3.504 1.00 78.38 84 TYR A O 1
ATOM 659 N N . TYR A 1 85 ? 8.644 0.006 1.564 1.00 81.56 85 TYR A N 1
ATOM 660 C CA . TYR A 1 85 ? 9.407 -0.873 0.684 1.00 81.56 85 TYR A CA 1
ATOM 661 C C . TYR A 1 85 ? 10.157 -0.023 -0.334 1.00 81.56 85 TYR A C 1
ATOM 663 O O . TYR A 1 85 ? 9.558 0.818 -1.004 1.00 81.56 85 TYR A O 1
ATOM 671 N N . PHE A 1 86 ? 11.461 -0.258 -0.451 1.00 82.81 86 PHE A N 1
ATOM 672 C CA . PHE A 1 86 ? 12.333 0.454 -1.377 1.00 82.81 86 PHE A CA 1
ATOM 673 C C . PHE A 1 86 ? 12.712 -0.468 -2.532 1.00 82.81 86 PHE A C 1
ATOM 675 O O . PHE A 1 86 ? 13.075 -1.624 -2.320 1.00 82.81 86 PHE A O 1
ATOM 682 N N . PHE A 1 87 ? 12.630 0.056 -3.752 1.00 84.06 87 PHE A N 1
ATOM 683 C CA . PHE A 1 87 ? 13.103 -0.621 -4.954 1.00 84.06 87 PHE A CA 1
ATOM 684 C C . PHE A 1 87 ? 14.318 0.138 -5.467 1.00 84.06 87 PHE A C 1
ATOM 686 O O . PHE A 1 87 ? 14.196 1.287 -5.894 1.00 84.06 87 PHE A O 1
ATOM 693 N N . VAL A 1 88 ? 15.482 -0.498 -5.391 1.00 82.56 88 VAL A N 1
ATOM 694 C CA . VAL A 1 88 ? 16.748 0.064 -5.862 1.00 82.56 88 VAL A CA 1
ATOM 695 C C . VAL A 1 88 ? 17.109 -0.639 -7.160 1.00 82.56 88 VAL A C 1
ATOM 697 O O . VAL A 1 88 ? 17.130 -1.865 -7.219 1.00 82.56 88 VAL A O 1
ATOM 700 N N . PHE A 1 89 ? 17.368 0.143 -8.202 1.00 81.69 89 PHE A N 1
ATOM 701 C CA . PHE A 1 89 ? 17.828 -0.363 -9.487 1.00 81.69 89 PHE A CA 1
ATOM 702 C C . PHE A 1 89 ? 19.191 0.247 -9.768 1.00 81.69 89 PHE A C 1
ATOM 704 O O . PHE A 1 89 ? 19.327 1.471 -9.740 1.00 81.69 89 PHE A O 1
ATOM 711 N N . ASN A 1 90 ? 20.175 -0.604 -10.037 1.00 75.94 90 ASN A N 1
ATOM 712 C CA . ASN A 1 90 ? 21.512 -0.191 -10.433 1.00 75.94 90 ASN A CA 1
ATOM 713 C C . ASN A 1 90 ? 21.794 -0.667 -11.867 1.00 75.94 90 ASN A C 1
ATOM 715 O O . ASN A 1 90 ? 21.252 -1.676 -12.320 1.00 75.94 90 ASN A O 1
ATOM 719 N N . SER A 1 91 ? 22.591 0.103 -12.598 1.00 73.94 91 SER A N 1
ATOM 720 C CA . SER A 1 91 ? 23.095 -0.236 -13.924 1.00 73.94 91 SER A CA 1
ATOM 721 C C . SER A 1 91 ? 24.466 0.410 -14.076 1.00 73.94 91 SER A C 1
ATOM 723 O O . SER A 1 91 ? 24.567 1.542 -14.549 1.00 73.94 91 SER A O 1
ATOM 725 N N . GLU A 1 92 ? 25.510 -0.327 -13.721 1.00 67.25 92 GLU A N 1
ATOM 726 C CA . GLU A 1 92 ? 26.898 0.110 -13.880 1.00 67.25 92 GLU A CA 1
ATOM 727 C C . GLU A 1 92 ? 27.399 -0.245 -15.283 1.00 67.25 92 GLU A C 1
ATOM 729 O O . GLU A 1 92 ? 28.069 -1.244 -15.512 1.00 67.25 92 GLU A O 1
ATOM 734 N N . ASN A 1 93 ? 26.984 0.555 -16.267 1.00 63.53 93 ASN A N 1
ATOM 735 C CA . ASN A 1 93 ? 27.523 0.495 -17.623 1.00 63.53 93 ASN A CA 1
ATOM 736 C C . ASN A 1 93 ? 27.990 1.890 -18.032 1.00 63.53 93 ASN A C 1
ATOM 738 O O . ASN A 1 93 ? 27.171 2.768 -18.305 1.00 63.53 93 ASN A O 1
ATOM 742 N N . GLU A 1 94 ? 29.304 2.078 -18.087 1.00 60.91 94 GLU A N 1
ATOM 743 C CA . GLU A 1 94 ? 29.933 3.354 -18.449 1.00 60.91 94 GLU A CA 1
ATOM 744 C C . GLU A 1 94 ? 30.064 3.532 -19.971 1.00 60.91 94 GLU A C 1
ATOM 746 O O . GLU A 1 94 ? 30.224 4.645 -20.469 1.00 60.91 94 GLU A O 1
ATOM 751 N N . VAL A 1 95 ? 29.946 2.443 -20.742 1.00 64.25 95 VAL A N 1
ATOM 752 C CA . VAL A 1 95 ? 30.218 2.440 -22.189 1.00 64.25 95 VAL A CA 1
ATOM 753 C C . VAL A 1 95 ? 28.985 2.809 -23.014 1.00 64.25 95 VAL A C 1
ATOM 755 O O . VAL A 1 95 ? 29.105 3.460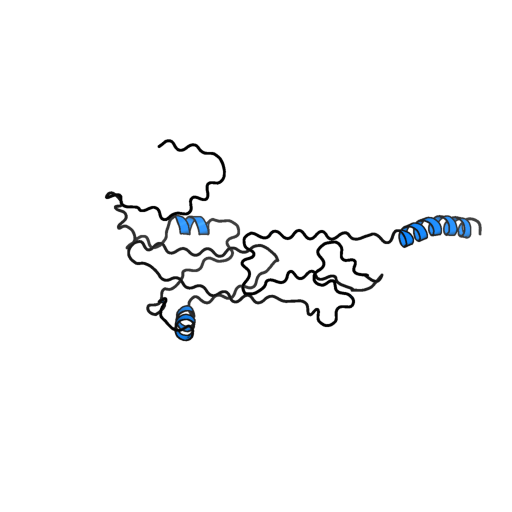 -24.055 1.00 64.25 95 VAL A O 1
ATOM 758 N N . GLN A 1 96 ? 27.788 2.390 -22.590 1.00 66.06 96 GLN A N 1
ATOM 759 C CA . GLN A 1 96 ? 26.545 2.675 -23.310 1.00 66.06 96 GLN A CA 1
ATOM 760 C C . GLN A 1 96 ? 25.410 3.118 -22.383 1.00 66.06 96 GLN A C 1
ATOM 762 O O . GLN A 1 96 ? 25.191 2.511 -21.334 1.00 66.06 96 GLN A O 1
ATOM 767 N N . PRO A 1 97 ? 24.617 4.126 -22.797 1.00 69.38 97 PRO A N 1
ATOM 768 C CA . PRO A 1 97 ? 23.433 4.525 -22.056 1.00 69.38 97 PRO A CA 1
ATOM 769 C C . PRO A 1 97 ? 22.387 3.404 -22.097 1.00 69.38 97 PRO A C 1
ATOM 771 O O . PRO A 1 97 ? 21.789 3.130 -23.139 1.00 69.38 97 PRO A O 1
ATOM 774 N N . ASN A 1 98 ? 22.141 2.777 -20.947 1.00 75.31 98 ASN A N 1
ATOM 775 C CA . ASN A 1 98 ? 21.105 1.761 -20.803 1.00 75.31 98 ASN A CA 1
ATOM 776 C C . ASN A 1 98 ? 19.736 2.413 -20.586 1.00 75.31 98 ASN A C 1
ATOM 778 O O . ASN A 1 98 ? 19.541 3.223 -19.678 1.00 75.31 98 ASN A O 1
ATOM 782 N N . PHE A 1 99 ? 18.758 2.030 -21.405 1.00 82.88 99 PHE A N 1
ATOM 783 C CA . PHE A 1 99 ? 17.368 2.407 -21.183 1.00 82.88 99 PHE A CA 1
ATOM 784 C C . PHE A 1 99 ? 16.725 1.437 -20.189 1.00 82.88 99 PHE A C 1
ATOM 786 O O . PHE A 1 99 ? 16.414 0.292 -20.526 1.00 82.88 99 PHE A O 1
ATOM 793 N N . LEU A 1 100 ? 16.506 1.912 -18.962 1.00 83.38 100 LEU A N 1
ATOM 794 C CA . LEU A 1 100 ? 15.784 1.165 -17.942 1.00 83.38 100 LEU A CA 1
ATOM 795 C C . LEU A 1 100 ? 14.315 1.577 -17.929 1.00 83.38 100 LEU A C 1
ATOM 797 O O . LEU A 1 100 ? 13.974 2.752 -17.788 1.00 83.38 100 LEU A O 1
ATOM 801 N N . ARG A 1 101 ? 13.438 0.579 -18.018 1.00 84.50 101 ARG A N 1
ATOM 802 C CA . ARG A 1 101 ? 12.001 0.765 -17.893 1.00 84.50 101 ARG A CA 1
ATOM 803 C C . ARG A 1 101 ? 11.446 -0.100 -16.775 1.00 84.50 101 ARG A C 1
ATOM 805 O O . ARG A 1 101 ? 11.593 -1.317 -16.798 1.00 84.50 101 ARG A O 1
ATOM 812 N N . ILE A 1 102 ? 10.735 0.537 -15.852 1.00 85.69 102 ILE A N 1
ATOM 813 C CA . ILE A 1 102 ? 10.128 -0.120 -14.698 1.00 85.69 102 ILE A CA 1
ATOM 814 C C . ILE A 1 102 ? 8.617 0.095 -14.747 1.00 85.69 102 ILE A C 1
ATOM 816 O O . ILE A 1 102 ? 8.141 1.190 -15.045 1.00 85.69 102 ILE A O 1
ATOM 820 N N . HIS A 1 103 ? 7.860 -0.961 -14.465 1.00 85.62 103 HIS A N 1
ATOM 821 C CA . HIS A 1 103 ? 6.407 -0.910 -14.377 1.00 85.62 103 HIS A CA 1
ATOM 822 C C . HIS A 1 103 ? 5.947 -1.644 -13.117 1.00 85.62 103 HIS A C 1
ATOM 824 O O . HIS A 1 103 ? 6.072 -2.865 -13.016 1.00 85.62 103 HIS A O 1
ATOM 830 N N . PHE A 1 104 ? 5.394 -0.896 -12.163 1.00 86.44 104 PHE A N 1
ATOM 831 C CA . PHE A 1 104 ? 4.859 -1.448 -10.924 1.00 86.44 104 PHE A CA 1
ATOM 832 C C . PHE A 1 104 ? 3.368 -1.742 -11.071 1.00 86.44 104 PHE A C 1
ATOM 834 O O . PHE A 1 104 ? 2.573 -0.847 -11.351 1.00 86.44 104 PHE A O 1
ATOM 841 N N . ARG A 1 105 ? 2.976 -2.995 -10.826 1.00 85.00 105 ARG A N 1
ATOM 842 C CA . ARG A 1 105 ? 1.574 -3.367 -10.616 1.00 85.00 105 ARG A CA 1
ATOM 843 C C . ARG A 1 105 ? 1.363 -3.620 -9.130 1.00 85.00 105 ARG A C 1
ATOM 845 O O . ARG A 1 105 ? 1.805 -4.636 -8.606 1.00 85.00 105 ARG A O 1
ATOM 852 N N . LEU A 1 106 ? 0.712 -2.673 -8.465 1.00 84.56 106 LEU A N 1
ATOM 853 C CA . LEU A 1 106 ? 0.421 -2.740 -7.037 1.00 84.56 106 LEU A CA 1
ATOM 854 C C . LEU A 1 106 ? -1.022 -3.203 -6.842 1.00 84.56 106 LEU A C 1
ATOM 856 O O . LEU A 1 106 ? -1.964 -2.473 -7.146 1.00 84.56 106 LEU A O 1
ATOM 860 N N . GLU A 1 107 ? -1.194 -4.415 -6.327 1.00 84.69 107 GLU A N 1
ATOM 861 C CA . GLU A 1 107 ? -2.502 -4.924 -5.923 1.00 84.69 107 GLU A CA 1
ATOM 862 C C . GLU A 1 107 ? -2.710 -4.636 -4.436 1.00 84.69 107 GLU A C 1
ATOM 864 O O . GLU A 1 107 ? -2.103 -5.262 -3.567 1.00 84.69 107 GLU A O 1
ATOM 869 N N . LYS A 1 108 ? -3.558 -3.649 -4.141 1.00 83.12 108 LYS A N 1
ATOM 870 C CA . LYS A 1 108 ? -3.926 -3.269 -2.775 1.00 83.12 108 LYS A CA 1
ATOM 871 C C . LYS A 1 108 ? -5.353 -3.715 -2.491 1.00 83.12 108 LYS A C 1
ATOM 873 O O . LYS A 1 108 ? -6.269 -3.396 -3.243 1.00 83.12 108 LYS A O 1
ATOM 878 N N . THR A 1 109 ? -5.557 -4.390 -1.365 1.00 78.62 109 THR A N 1
ATOM 879 C CA . THR A 1 109 ? -6.900 -4.623 -0.838 1.00 78.62 109 THR A CA 1
ATOM 880 C C . THR A 1 109 ? -7.454 -3.311 -0.288 1.00 78.62 109 THR A C 1
ATOM 882 O O . THR A 1 109 ? -6.916 -2.721 0.651 1.00 78.62 109 THR A O 1
ATOM 885 N N . THR A 1 110 ? -8.524 -2.818 -0.900 1.00 81.06 110 THR A N 1
ATOM 886 C CA . THR A 1 110 ? -9.261 -1.648 -0.419 1.00 81.06 110 THR A CA 1
ATOM 887 C C . THR A 1 110 ? -10.518 -2.110 0.299 1.00 81.06 110 THR A C 1
ATOM 889 O O . THR A 1 110 ? -11.151 -3.093 -0.094 1.00 81.06 110 THR A O 1
ATOM 892 N N . TYR A 1 111 ? -10.892 -1.411 1.366 1.00 81.88 111 TYR A N 1
ATOM 893 C CA . TYR A 1 111 ? -12.191 -1.642 1.978 1.00 81.88 111 TYR A CA 1
ATOM 894 C C . TYR A 1 111 ? -13.276 -1.075 1.065 1.00 81.88 111 TYR A C 1
ATOM 896 O O . TYR A 1 111 ? -13.118 -0.003 0.491 1.00 81.88 111 TYR A O 1
ATOM 904 N N . ASN A 1 112 ? -14.383 -1.800 0.913 1.00 83.44 112 ASN A N 1
ATOM 905 C CA . ASN A 1 112 ? -15.530 -1.262 0.198 1.00 83.44 112 ASN A CA 1
ATOM 906 C C . ASN A 1 112 ? -16.324 -0.340 1.135 1.00 83.44 112 ASN A C 1
ATOM 908 O O . ASN A 1 112 ? -16.976 -0.816 2.065 1.00 83.44 112 ASN A O 1
ATOM 912 N N . VAL A 1 113 ? -16.263 0.966 0.879 1.00 83.50 113 VAL A N 1
ATOM 913 C CA . VAL A 1 113 ? -16.918 2.010 1.682 1.00 83.50 113 VAL A CA 1
ATOM 914 C C . VAL A 1 113 ? -18.257 2.489 1.105 1.00 83.50 113 VAL A C 1
ATOM 916 O O . VAL A 1 113 ? -18.823 3.452 1.614 1.00 83.50 113 VAL A O 1
ATOM 919 N N . THR A 1 114 ? -18.819 1.830 0.080 1.00 83.75 114 THR A N 1
ATOM 920 C CA . THR A 1 114 ? -20.066 2.296 -0.568 1.00 83.75 114 THR A CA 1
ATOM 921 C C . THR A 1 114 ? -21.267 2.357 0.376 1.00 83.75 114 THR A C 1
ATOM 923 O O . THR A 1 114 ? -22.122 3.219 0.212 1.00 83.75 114 THR A O 1
ATOM 926 N N . ASN A 1 115 ? -21.333 1.463 1.367 1.00 84.44 115 ASN A N 1
ATOM 927 C CA . ASN A 1 115 ? -22.418 1.393 2.353 1.00 84.44 115 ASN A CA 1
ATOM 928 C C . ASN A 1 115 ? -21.917 1.772 3.756 1.00 84.44 115 ASN A C 1
ATOM 930 O O . ASN A 1 115 ? -22.085 1.014 4.714 1.00 84.44 115 ASN A O 1
ATOM 934 N N . ALA A 1 116 ? -21.248 2.920 3.876 1.00 84.44 116 ALA A N 1
ATOM 935 C CA . ALA A 1 116 ? -20.795 3.429 5.166 1.00 84.44 116 ALA A CA 1
ATOM 936 C C . ALA A 1 116 ? -21.982 3.879 6.039 1.00 84.44 116 ALA A C 1
ATOM 938 O O . ALA A 1 116 ? -22.889 4.564 5.574 1.00 84.44 116 ALA A O 1
ATOM 939 N N . VAL A 1 117 ? -21.958 3.519 7.328 1.00 85.25 117 VAL A N 1
ATOM 940 C CA . VAL A 1 117 ? -22.975 3.940 8.316 1.00 85.25 117 VAL A CA 1
ATOM 941 C C . VAL A 1 117 ? -22.910 5.451 8.566 1.00 85.25 117 VAL A C 1
ATOM 943 O O . VAL A 1 117 ? -23.932 6.100 8.773 1.00 85.25 117 VAL A O 1
ATOM 946 N N . ALA A 1 118 ? -21.701 6.005 8.543 1.00 86.00 118 ALA A N 1
ATOM 947 C CA . ALA A 1 118 ? -21.418 7.428 8.623 1.00 86.00 118 ALA A CA 1
ATOM 948 C C . ALA A 1 118 ? -20.112 7.705 7.871 1.00 86.00 118 ALA A C 1
ATOM 950 O O . ALA A 1 118 ? -19.208 6.866 7.878 1.00 86.00 118 ALA A O 1
ATOM 951 N N . ALA A 1 119 ? -20.011 8.868 7.233 1.00 87.00 119 ALA A N 1
ATOM 952 C CA . ALA A 1 119 ? -18.824 9.273 6.494 1.00 87.00 119 ALA A CA 1
ATOM 953 C C . ALA A 1 119 ? -18.589 10.777 6.635 1.00 87.00 119 ALA A C 1
ATOM 955 O O . ALA A 1 119 ? -19.533 11.567 6.664 1.00 87.00 119 ALA A O 1
ATOM 956 N N . CYS A 1 120 ? -17.318 11.162 6.693 1.00 86.31 120 CYS A N 1
ATOM 957 C CA . CYS A 1 120 ? -16.893 12.551 6.619 1.00 86.31 120 CYS A CA 1
ATOM 958 C C . CYS A 1 120 ? -16.156 12.748 5.301 1.00 86.31 120 CYS A C 1
ATOM 960 O O . CYS A 1 120 ? -15.130 12.116 5.058 1.00 86.31 120 CYS A O 1
ATOM 962 N N . HIS A 1 121 ? -16.674 13.628 4.452 1.00 83.56 121 HIS A N 1
ATOM 963 C CA . HIS A 1 121 ? -16.060 13.958 3.171 1.00 83.56 121 HIS A CA 1
ATOM 964 C C . HIS A 1 121 ? -15.626 15.424 3.184 1.00 83.56 121 HIS A C 1
ATOM 966 O O . HIS A 1 121 ? -16.411 16.290 3.565 1.00 83.56 121 HIS A O 1
ATOM 972 N N . ASN A 1 122 ? -14.391 15.698 2.748 1.00 77.25 122 ASN A N 1
ATOM 973 C CA . ASN A 1 122 ? -13.838 17.050 2.583 1.00 77.25 122 ASN A CA 1
ATOM 974 C C . ASN A 1 122 ? -13.882 17.934 3.850 1.00 77.25 122 ASN A C 1
ATOM 976 O O . ASN A 1 122 ? -14.065 19.145 3.754 1.00 77.25 122 ASN A O 1
ATOM 980 N N . GLN A 1 123 ? -13.723 17.343 5.036 1.00 74.62 123 GLN A N 1
ATOM 981 C CA . GLN A 1 123 ? -13.634 18.078 6.301 1.00 74.62 123 GLN A CA 1
ATOM 982 C C . GLN A 1 123 ? -12.190 18.064 6.808 1.00 74.62 123 GLN A C 1
ATOM 984 O O . GLN A 1 123 ? -11.594 17.001 6.940 1.00 74.62 123 GLN A O 1
ATOM 989 N N . THR A 1 124 ? -11.637 19.242 7.098 1.00 73.44 124 THR A N 1
ATOM 990 C CA . THR A 1 124 ? -10.238 19.442 7.532 1.00 73.44 124 THR A CA 1
ATOM 991 C C . THR A 1 124 ? -10.091 19.796 9.016 1.00 73.44 124 THR A C 1
ATOM 993 O O . THR A 1 124 ? -8.981 20.030 9.476 1.00 73.44 124 THR A O 1
ATOM 996 N N . GLY A 1 125 ? -11.198 19.857 9.765 1.00 79.88 125 GLY A N 1
ATOM 997 C CA . GLY A 1 125 ? -11.213 20.252 11.178 1.00 79.88 125 GLY A CA 1
ATOM 998 C C . GLY A 1 125 ? -11.411 19.071 12.124 1.00 79.88 125 GLY A C 1
ATOM 999 O O . GLY A 1 125 ? -10.455 18.516 12.656 1.00 79.88 125 GLY A O 1
ATOM 1000 N N . SER A 1 126 ? -12.667 18.691 12.350 1.00 82.75 126 SER A N 1
ATOM 1001 C CA . SER A 1 126 ? -13.037 17.565 13.207 1.00 82.75 126 SER A CA 1
ATOM 1002 C C . SER A 1 126 ? -14.119 16.722 12.541 1.00 82.75 126 SER A C 1
ATOM 1004 O O . SER A 1 126 ? -15.065 17.242 11.954 1.00 82.75 126 SER A O 1
ATOM 1006 N N . CYS A 1 127 ? -13.960 15.405 12.627 1.00 86.38 127 CYS A N 1
ATOM 1007 C CA . CYS A 1 127 ? -14.923 14.425 12.149 1.00 86.38 127 CYS A CA 1
ATOM 1008 C C . CYS A 1 127 ? -15.212 13.453 13.291 1.00 86.38 127 CYS A C 1
ATOM 1010 O O . CYS A 1 127 ? -14.306 12.774 13.775 1.00 86.38 127 CYS A O 1
ATOM 1012 N N . SER A 1 128 ? -16.475 13.380 13.706 1.00 86.88 128 SER A N 1
ATOM 1013 C CA . SER A 1 128 ? -16.921 12.479 14.768 1.00 86.88 128 SER A CA 1
ATOM 1014 C C . SER A 1 128 ? -17.798 11.386 14.176 1.00 86.88 128 SER A C 1
ATOM 1016 O O . SER A 1 128 ? -18.856 11.664 13.613 1.00 86.88 128 SER A O 1
ATOM 1018 N N . LEU A 1 129 ? -17.364 10.135 14.319 1.00 88.88 129 LEU A N 1
ATOM 1019 C CA . LEU A 1 129 ? -18.079 8.965 13.815 1.00 88.88 129 LEU A CA 1
ATOM 1020 C C . LEU A 1 129 ? -18.661 8.168 14.991 1.00 88.88 129 LEU A C 1
ATOM 1022 O O . LEU A 1 129 ? -17.913 7.777 15.892 1.00 88.88 129 LEU A O 1
ATOM 1026 N N . PRO A 1 130 ? -19.982 7.912 15.020 1.00 86.06 130 PRO A N 1
ATOM 1027 C CA . PRO A 1 130 ? -20.595 7.182 16.118 1.00 86.06 130 PRO A CA 1
ATOM 1028 C C . PRO A 1 130 ? -20.283 5.684 16.013 1.00 86.06 130 PRO A C 1
ATOM 1030 O O . PRO A 1 130 ? -20.737 5.008 15.093 1.00 86.06 130 PRO A O 1
ATOM 1033 N N . LEU A 1 131 ? -19.558 5.147 16.996 1.00 85.88 131 LEU A N 1
ATOM 1034 C CA . LEU A 1 131 ? -19.311 3.708 17.137 1.00 85.88 131 LEU A CA 1
ATOM 1035 C C . LEU A 1 131 ? -20.255 3.117 18.178 1.00 85.88 131 LEU A C 1
ATOM 1037 O O . LEU A 1 131 ? -20.261 3.570 19.326 1.00 85.88 131 LEU A O 1
ATOM 1041 N N . ARG A 1 132 ? -21.062 2.115 17.813 1.00 84.75 132 ARG A N 1
ATOM 1042 C CA . ARG A 1 132 ? -22.036 1.505 18.735 1.00 84.75 132 ARG A CA 1
ATOM 1043 C C . ARG A 1 132 ? -21.361 0.545 19.717 1.00 84.75 132 ARG A C 1
ATOM 1045 O O . ARG A 1 132 ? -20.400 -0.144 19.381 1.00 84.75 132 ARG A O 1
ATOM 1052 N N . PHE A 1 133 ? -21.888 0.474 20.940 1.00 79.69 133 PHE A N 1
ATOM 1053 C CA . PHE A 1 133 ? -21.382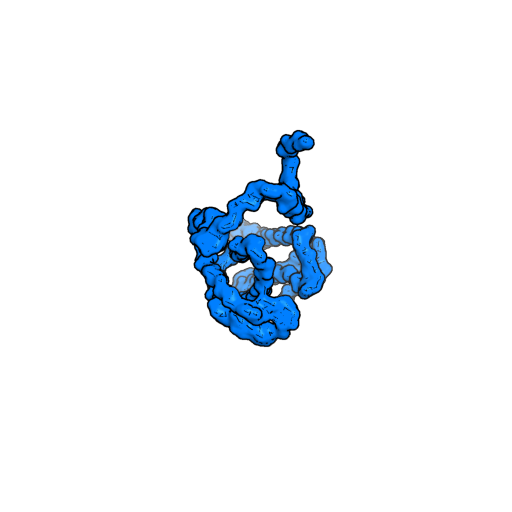 -0.447 21.962 1.00 79.69 133 PHE A CA 1
ATOM 1054 C C . PHE A 1 133 ? -21.655 -1.904 21.559 1.00 79.69 133 PHE A C 1
ATOM 1056 O O . PHE A 1 133 ? -22.729 -2.194 21.035 1.00 79.69 133 PHE A O 1
ATOM 1063 N N . TRP A 1 134 ? -20.676 -2.792 21.770 1.00 82.88 134 TRP A N 1
ATOM 1064 C CA . TRP A 1 134 ? -20.685 -4.193 21.307 1.00 82.88 134 TRP A CA 1
ATOM 1065 C C . TRP A 1 134 ? -20.885 -4.408 19.797 1.00 82.88 134 TRP A C 1
ATOM 1067 O O . TRP A 1 134 ? -21.164 -5.523 19.359 1.00 82.88 134 TRP A O 1
ATOM 1077 N N . SER A 1 135 ? -20.705 -3.373 18.980 1.00 85.00 135 SER A N 1
ATOM 1078 C CA . SER A 1 135 ? -20.708 -3.526 17.526 1.00 85.00 135 SER A CA 1
ATOM 1079 C C . SER A 1 135 ? -19.323 -3.902 16.998 1.00 85.00 135 SER A C 1
ATOM 1081 O O . SER A 1 135 ? -18.303 -3.652 17.638 1.00 85.00 135 SER A O 1
ATOM 1083 N N . GLN A 1 136 ? -19.291 -4.473 15.796 1.00 85.94 136 GLN A N 1
ATOM 1084 C CA . GLN A 1 136 ? -18.067 -4.638 15.009 1.00 85.94 136 GLN A CA 1
ATOM 1085 C C . GLN A 1 136 ? -17.883 -3.466 14.029 1.00 85.94 136 GLN A C 1
ATOM 1087 O O . GLN A 1 136 ? -17.329 -3.649 12.944 1.00 85.94 136 GLN A O 1
ATOM 1092 N N . ASP A 1 137 ? -18.394 -2.280 14.384 1.00 87.31 137 ASP A N 1
ATOM 1093 C CA . ASP A 1 137 ? -18.257 -1.073 13.572 1.00 87.31 137 ASP A CA 1
ATOM 1094 C C . ASP A 1 137 ? -16.752 -0.734 13.439 1.00 87.31 137 ASP A C 1
ATOM 1096 O O . ASP A 1 137 ? -15.998 -0.781 14.414 1.00 87.31 137 ASP A O 1
ATOM 1100 N N . LYS A 1 138 ? -16.294 -0.427 12.218 1.00 85.06 138 LYS A N 1
ATOM 1101 C CA . LYS A 1 138 ? -14.890 -0.108 11.902 1.00 85.06 138 LYS A CA 1
ATOM 1102 C C . LYS A 1 138 ? -14.804 1.288 11.302 1.00 85.06 138 LYS A C 1
ATOM 1104 O O . LYS A 1 138 ? -15.631 1.645 10.466 1.00 85.06 138 LYS A O 1
ATOM 1109 N N . VAL A 1 139 ? -13.783 2.046 11.693 1.00 87.69 139 VAL A N 1
ATOM 1110 C CA . VAL A 1 139 ? -13.462 3.343 11.085 1.00 87.69 139 VAL A CA 1
ATOM 1111 C C . VAL A 1 139 ? -12.373 3.137 10.042 1.00 87.69 139 VAL A C 1
ATOM 1113 O O . VAL A 1 139 ? -11.359 2.501 10.324 1.00 87.69 139 VAL A O 1
ATOM 1116 N N . ILE A 1 140 ? -12.591 3.667 8.841 1.00 86.81 140 ILE A N 1
ATOM 1117 C CA . ILE A 1 140 ? -11.640 3.604 7.732 1.00 86.81 140 ILE A CA 1
ATOM 1118 C C . ILE A 1 140 ? -11.290 5.041 7.354 1.00 86.81 140 ILE A C 1
ATOM 1120 O O . ILE A 1 140 ? -12.180 5.843 7.082 1.00 86.81 140 ILE A O 1
ATOM 1124 N N . LEU A 1 141 ? -9.994 5.354 7.354 1.00 84.25 141 LEU A N 1
ATOM 1125 C CA . LEU A 1 141 ? -9.464 6.619 6.860 1.00 84.25 141 LEU A CA 1
ATOM 1126 C C . LEU A 1 141 ? -8.873 6.383 5.470 1.00 84.25 141 LEU A C 1
ATOM 1128 O O . LEU A 1 141 ? -7.889 5.657 5.325 1.00 84.25 141 LEU A O 1
ATOM 1132 N N . GLU A 1 142 ? -9.478 6.995 4.458 1.00 79.31 142 GLU A N 1
ATOM 1133 C CA . GLU A 1 142 ? -8.964 6.970 3.093 1.00 79.31 142 GLU A CA 1
ATOM 1134 C C . GLU A 1 142 ? -8.343 8.321 2.760 1.00 79.31 142 GLU A C 1
ATOM 1136 O O . GLU A 1 142 ? -9.001 9.357 2.844 1.00 79.31 142 GLU A O 1
ATOM 1141 N N . LEU A 1 143 ? -7.071 8.300 2.364 1.00 76.44 143 LEU A N 1
ATOM 1142 C CA . LEU A 1 143 ? -6.409 9.460 1.789 1.00 76.44 143 LEU A CA 1
ATOM 1143 C C . LEU A 1 143 ? -6.532 9.361 0.258 1.00 76.44 143 LEU A C 1
ATOM 1145 O O . LEU A 1 143 ? -5.971 8.427 -0.327 1.00 76.44 143 LEU A O 1
ATOM 1149 N N . PRO A 1 144 ? -7.288 10.256 -0.403 1.00 67.56 144 PRO A N 1
ATOM 1150 C CA . PRO A 1 144 ? -7.498 10.178 -1.841 1.00 67.56 144 PRO A CA 1
ATOM 1151 C C . PRO A 1 144 ? -6.228 10.597 -2.587 1.00 67.56 144 PRO A C 1
ATOM 1153 O O . PRO A 1 144 ? -5.943 11.782 -2.734 1.00 67.56 144 PRO A O 1
ATOM 1156 N N . VAL A 1 145 ? -5.478 9.623 -3.101 1.00 65.12 145 VAL A N 1
ATOM 1157 C CA . VAL A 1 145 ? -4.370 9.885 -4.029 1.00 65.12 145 VAL A CA 1
ATOM 1158 C C . VAL A 1 145 ? -4.968 10.108 -5.416 1.00 65.12 145 VAL A C 1
ATOM 1160 O O . VAL A 1 145 ? -5.477 9.175 -6.042 1.00 65.12 145 VAL A O 1
ATOM 1163 N N . ARG A 1 146 ? -4.965 11.355 -5.890 1.00 65.56 146 ARG A N 1
ATOM 1164 C CA . ARG A 1 146 ? -5.432 11.685 -7.242 1.00 65.56 146 ARG A CA 1
ATOM 1165 C C . ARG A 1 146 ? -4.353 11.304 -8.264 1.00 65.56 146 ARG A C 1
ATOM 1167 O O . ARG A 1 146 ? -3.179 11.550 -8.010 1.00 65.56 146 ARG A O 1
ATOM 1174 N N . PRO A 1 147 ? -4.721 10.752 -9.435 1.00 58.91 147 PRO A N 1
ATOM 1175 C CA . PRO A 1 147 ? -3.757 10.206 -10.396 1.00 58.91 147 PRO A CA 1
ATOM 1176 C C . PRO A 1 147 ? -2.781 11.231 -11.002 1.00 58.91 147 PRO A C 1
ATOM 1178 O O . PRO A 1 147 ? -1.761 10.821 -11.543 1.00 58.91 147 PRO A O 1
ATOM 1181 N N . ASN A 1 148 ? -3.064 12.535 -10.899 1.00 58.19 148 ASN A N 1
ATOM 1182 C CA . ASN A 1 148 ? -2.215 13.604 -11.439 1.00 58.19 148 ASN A CA 1
ATOM 1183 C C . ASN A 1 148 ? -1.539 14.468 -10.362 1.00 58.19 148 ASN A C 1
ATOM 1185 O O . ASN A 1 148 ? -0.788 15.372 -10.724 1.00 58.19 148 ASN A O 1
ATOM 1189 N N . ASP A 1 149 ? -1.794 14.218 -9.074 1.00 60.88 149 ASP A N 1
ATOM 1190 C CA . ASP A 1 149 ? -1.230 15.040 -8.004 1.00 60.88 149 ASP A CA 1
ATOM 1191 C C . ASP A 1 149 ? 0.059 14.413 -7.475 1.00 60.88 149 ASP A C 1
ATOM 1193 O O . ASP A 1 149 ? 0.117 13.267 -7.026 1.00 60.88 149 ASP A O 1
ATOM 1197 N N . THR A 1 150 ? 1.122 15.201 -7.535 1.00 61.94 150 THR A N 1
ATOM 1198 C CA . THR A 1 150 ? 2.437 14.863 -7.011 1.00 61.94 150 THR A CA 1
ATOM 1199 C C . THR A 1 150 ? 2.484 15.163 -5.512 1.00 61.94 150 THR A C 1
ATOM 1201 O O . THR A 1 150 ? 2.931 16.234 -5.116 1.00 61.94 150 THR A O 1
ATOM 1204 N N . LEU A 1 151 ? 2.046 14.215 -4.676 1.00 61.19 151 LEU A N 1
ATOM 1205 C CA . LEU A 1 151 ? 2.039 14.319 -3.202 1.00 61.19 151 LEU A CA 1
ATOM 1206 C C . LEU A 1 151 ? 3.443 14.340 -2.542 1.00 61.19 151 LEU A C 1
ATOM 1208 O O . LEU A 1 151 ? 3.552 14.190 -1.330 1.00 61.19 151 LEU A O 1
ATOM 1212 N N . TRP A 1 152 ? 4.532 14.515 -3.301 1.00 56.94 152 TRP A N 1
ATOM 1213 C CA . TRP A 1 152 ? 5.912 14.340 -2.813 1.00 56.94 152 TRP A CA 1
ATOM 1214 C C . TRP A 1 152 ? 6.324 15.287 -1.673 1.00 56.94 152 TRP A C 1
ATOM 1216 O O . TRP A 1 152 ? 7.275 14.970 -0.971 1.00 56.94 152 TRP A O 1
ATOM 1226 N N . ASN A 1 153 ? 5.618 16.409 -1.485 1.00 58.88 153 ASN A N 1
ATOM 1227 C CA . ASN A 1 153 ? 5.895 17.410 -0.444 1.00 58.88 153 ASN A CA 1
ATOM 1228 C C . ASN A 1 153 ? 4.707 17.656 0.505 1.00 58.88 153 ASN A C 1
ATOM 1230 O O . ASN A 1 153 ? 4.723 18.632 1.253 1.00 58.88 153 ASN A O 1
ATOM 1234 N N . GLU A 1 154 ? 3.663 16.826 0.464 1.00 66.81 154 GLU A N 1
ATOM 1235 C CA . GLU A 1 154 ? 2.493 17.019 1.325 1.00 66.81 154 GLU A CA 1
ATOM 1236 C C . GLU A 1 154 ? 2.509 16.039 2.500 1.00 66.81 154 GLU A C 1
ATOM 1238 O O . GLU A 1 154 ? 2.430 14.822 2.329 1.00 66.81 154 GLU A O 1
ATOM 1243 N N . GLU A 1 155 ? 2.591 16.584 3.713 1.00 65.50 155 GLU A N 1
ATOM 1244 C CA . GLU A 1 155 ? 2.458 15.824 4.952 1.00 65.50 155 GLU A CA 1
ATOM 1245 C C . GLU A 1 155 ? 1.014 15.894 5.459 1.00 65.50 155 GLU A C 1
ATOM 1247 O O . GLU A 1 155 ? 0.457 16.972 5.672 1.00 65.50 155 GLU A O 1
ATOM 1252 N N . PHE A 1 156 ? 0.407 14.729 5.693 1.00 70.25 156 PHE A N 1
ATOM 1253 C CA . PHE A 1 156 ? -0.939 14.623 6.249 1.00 70.25 156 PHE A CA 1
ATOM 1254 C C . PHE A 1 156 ? -0.870 14.051 7.661 1.00 70.25 156 PHE A C 1
ATOM 1256 O O . PHE A 1 156 ? -0.590 12.867 7.851 1.00 70.25 156 PHE A O 1
ATOM 1263 N N . LEU A 1 157 ? -1.165 14.883 8.662 1.00 74.00 157 LEU A N 1
ATOM 1264 C CA . LEU A 1 157 ? -1.278 14.445 10.049 1.00 74.00 157 LEU A CA 1
ATOM 1265 C C . LEU A 1 157 ? -2.739 14.115 10.373 1.00 74.00 157 LEU A C 1
ATOM 1267 O O . LEU A 1 157 ? -3.585 15.004 10.451 1.00 74.00 157 LEU A O 1
ATOM 1271 N N . ALA A 1 158 ? -3.030 12.836 10.601 1.00 73.62 158 ALA A N 1
ATOM 1272 C CA . ALA A 1 158 ? -4.327 12.382 11.090 1.00 73.62 158 ALA A CA 1
ATOM 1273 C C . ALA A 1 158 ? -4.203 11.942 12.553 1.00 73.62 158 ALA A C 1
ATOM 1275 O O . ALA A 1 158 ? -3.487 10.992 12.866 1.00 73.62 158 ALA A O 1
ATOM 1276 N N . VAL A 1 159 ? -4.916 12.623 13.452 1.00 80.81 159 VAL A N 1
ATOM 1277 C CA . VAL A 1 159 ? -4.950 12.284 14.880 1.00 80.81 159 VAL A CA 1
ATOM 1278 C C . VAL A 1 159 ? -6.306 11.671 15.206 1.00 80.81 159 VAL A C 1
ATOM 1280 O O . VAL A 1 159 ? -7.337 12.333 15.115 1.00 80.81 159 VAL A O 1
ATOM 1283 N N . SER A 1 160 ? -6.313 10.395 15.590 1.00 82.69 160 SER A N 1
ATOM 1284 C CA . SER A 1 160 ? -7.514 9.710 16.071 1.00 82.69 160 SER A CA 1
ATOM 1285 C C . SER A 1 160 ? -7.583 9.776 17.597 1.00 82.69 160 SER A C 1
ATOM 1287 O O . SER A 1 160 ? -6.737 9.194 18.278 1.00 82.69 160 SER A O 1
ATOM 1289 N N . THR A 1 161 ? -8.603 10.437 18.142 1.00 84.19 161 THR A N 1
ATOM 1290 C CA . THR A 1 161 ? -8.883 10.449 19.585 1.00 84.19 161 THR A CA 1
ATOM 1291 C C . THR A 1 161 ? -10.139 9.631 19.865 1.00 84.19 161 THR A C 1
ATOM 1293 O O . THR A 1 161 ? -11.214 9.939 19.357 1.00 84.19 161 THR A O 1
ATOM 1296 N N . CYS A 1 162 ? -10.011 8.579 20.675 1.00 80.88 162 CYS A N 1
ATOM 1297 C CA . CYS A 1 162 ? -11.154 7.801 21.146 1.00 80.88 162 CYS A CA 1
ATOM 1298 C C . CYS A 1 162 ? -11.645 8.379 22.474 1.00 80.88 162 CYS A C 1
ATOM 1300 O O . CYS A 1 162 ? -10.951 8.269 23.484 1.00 80.88 162 CYS A O 1
ATOM 1302 N N . GLU A 1 163 ? -12.842 8.964 22.494 1.00 81.62 163 GLU A N 1
ATOM 1303 C CA . GLU A 1 163 ? -13.453 9.405 23.747 1.00 81.62 163 GLU A CA 1
ATOM 1304 C C . GLU A 1 163 ? -14.015 8.201 24.521 1.00 81.62 163 GLU A C 1
ATOM 1306 O O . GLU A 1 163 ? -14.891 7.485 24.012 1.00 81.62 163 GLU A O 1
ATOM 1311 N N . PRO A 1 164 ? -13.537 7.934 25.751 1.00 76.50 164 PRO A N 1
ATOM 1312 C CA . PRO A 1 164 ? -14.116 6.889 26.577 1.00 76.50 164 PRO A CA 1
ATOM 1313 C C . PRO A 1 164 ? -15.556 7.264 26.937 1.00 76.50 164 PRO A C 1
ATOM 1315 O O . PRO A 1 164 ? -15.867 8.412 27.248 1.00 76.50 164 PRO A O 1
ATOM 1318 N N . ARG A 1 165 ? -16.458 6.278 26.940 1.00 78.31 165 ARG A N 1
ATOM 1319 C CA . ARG A 1 165 ? -17.853 6.476 27.361 1.00 78.31 165 ARG A CA 1
ATOM 1320 C C . ARG A 1 165 ? -17.930 6.612 28.883 1.00 78.31 165 ARG A C 1
ATOM 1322 O O . ARG A 1 165 ? -18.309 5.672 29.580 1.00 78.31 165 ARG A O 1
ATOM 1329 N N . THR A 1 166 ? -17.567 7.784 29.397 1.00 82.31 166 THR A N 1
ATOM 1330 C CA . THR A 1 166 ? -17.465 8.107 30.831 1.00 82.31 166 THR A CA 1
ATOM 1331 C C . THR A 1 166 ? -18.737 7.764 31.609 1.00 82.31 166 THR A C 1
ATOM 1333 O O . THR A 1 166 ? -18.661 7.305 32.744 1.00 82.31 166 THR A O 1
ATOM 1336 N N . THR A 1 167 ? -19.911 7.896 30.985 1.00 83.50 167 THR A N 1
ATOM 1337 C CA . THR A 1 167 ? -21.208 7.557 31.592 1.00 83.50 167 THR A CA 1
ATOM 1338 C C . THR A 1 167 ? -21.326 6.088 31.996 1.00 83.50 167 THR A C 1
ATOM 1340 O O . THR A 1 167 ? -21.854 5.806 33.069 1.00 83.50 167 THR A O 1
ATOM 1343 N N . LEU A 1 168 ? -20.802 5.153 31.194 1.00 83.94 168 LEU A N 1
ATOM 1344 C CA . LEU A 1 168 ? -20.818 3.722 31.517 1.00 83.94 168 LEU A CA 1
ATOM 1345 C C . LEU A 1 168 ? -19.920 3.433 32.726 1.00 83.94 168 LEU A C 1
ATOM 1347 O O . LEU A 1 168 ? -20.324 2.731 33.649 1.00 83.94 168 LEU A O 1
ATOM 1351 N N . TYR A 1 169 ? -18.719 4.014 32.737 1.00 86.38 169 TYR A N 1
ATOM 1352 C CA . TYR A 1 169 ? -17.774 3.847 33.839 1.00 86.38 169 TYR A CA 1
ATOM 1353 C C . TYR A 1 169 ? -18.327 4.417 35.146 1.00 86.38 169 TYR A C 1
ATOM 1355 O O . TYR A 1 169 ? -18.293 3.733 36.166 1.00 86.38 169 TYR A O 1
ATOM 1363 N N . ILE A 1 170 ? -18.901 5.622 35.112 1.00 90.12 170 ILE A N 1
ATOM 1364 C CA . ILE A 1 170 ? -19.536 6.242 36.282 1.00 90.12 170 ILE A CA 1
ATOM 1365 C C . ILE A 1 170 ? -20.707 5.386 36.777 1.00 90.12 170 ILE A C 1
ATOM 1367 O O . ILE A 1 170 ? -20.804 5.127 37.975 1.00 90.12 170 ILE A O 1
ATOM 1371 N N . ALA A 1 171 ? -21.569 4.902 35.876 1.00 90.81 171 ALA A N 1
ATOM 1372 C CA . ALA A 1 171 ? -22.693 4.048 36.251 1.00 90.81 171 ALA A CA 1
ATOM 1373 C C . ALA A 1 171 ? -22.226 2.761 36.947 1.00 90.81 171 ALA A C 1
ATOM 1375 O O . ALA A 1 171 ? -22.765 2.414 37.995 1.00 90.81 171 ALA A O 1
ATOM 1376 N N . CYS A 1 172 ? -21.192 2.092 36.429 1.00 88.88 172 CYS A N 1
ATOM 1377 C CA . CYS A 1 172 ? -20.608 0.915 37.074 1.00 88.88 172 CYS A CA 1
ATOM 1378 C C . CYS A 1 172 ? -20.015 1.244 38.453 1.00 88.88 172 CYS A C 1
ATOM 1380 O O . CYS A 1 172 ? -20.269 0.519 39.413 1.00 88.88 172 CYS A O 1
ATOM 1382 N N . VAL A 1 173 ? -19.269 2.347 38.574 1.00 94.38 173 VAL A N 1
ATOM 1383 C CA . VAL A 1 173 ? -18.654 2.775 39.844 1.00 94.38 173 VAL A CA 1
ATOM 1384 C C . VAL A 1 173 ? -19.706 3.104 40.904 1.00 94.38 173 VAL A C 1
ATOM 1386 O O . VAL A 1 173 ? -19.478 2.818 42.073 1.00 94.38 173 VAL A O 1
ATOM 1389 N N . ILE A 1 174 ? -20.858 3.658 40.518 1.00 94.44 174 ILE A N 1
ATOM 1390 C CA . ILE A 1 174 ? -21.975 3.936 41.436 1.00 94.44 174 ILE A CA 1
ATOM 1391 C C . ILE A 1 174 ? -22.767 2.658 41.751 1.00 94.44 174 ILE A C 1
ATOM 1393 O O . ILE A 1 174 ? -23.191 2.457 42.889 1.00 94.44 174 ILE A O 1
ATOM 1397 N N . ALA A 1 175 ? -22.958 1.775 40.769 1.00 93.94 175 ALA A N 1
ATOM 1398 C CA . ALA A 1 175 ? -23.723 0.544 40.942 1.00 93.94 175 ALA A CA 1
ATOM 1399 C C . ALA A 1 175 ? -23.063 -0.421 41.939 1.00 93.94 175 ALA A C 1
ATOM 1401 O O . ALA A 1 175 ? -23.765 -1.037 42.734 1.00 93.94 175 ALA A O 1
ATOM 1402 N N . VAL A 1 176 ? -21.731 -0.531 41.943 1.00 94.19 176 VAL A N 1
ATOM 1403 C CA . VAL A 1 176 ? -20.988 -1.428 42.848 1.00 94.19 176 VAL A CA 1
ATOM 1404 C C . VAL A 1 176 ? -21.280 -1.170 44.340 1.00 94.19 176 VAL A C 1
ATOM 1406 O O . VAL A 1 176 ? -21.725 -2.102 45.007 1.00 94.19 176 VAL A O 1
ATOM 1409 N N . PRO A 1 177 ? -21.094 0.041 44.902 1.00 92.50 177 PRO A N 1
ATOM 1410 C CA . PRO A 1 177 ? -21.394 0.304 46.307 1.00 92.50 177 PRO A CA 1
ATOM 1411 C C . PRO A 1 177 ? -22.888 0.183 46.625 1.00 92.50 177 PRO A C 1
ATOM 1413 O O . PRO A 1 177 ? -23.225 -0.291 47.706 1.00 92.50 177 PRO A O 1
ATOM 1416 N N . LEU A 1 178 ? -23.788 0.532 45.696 1.00 91.62 178 LEU A N 1
ATOM 1417 C CA . LEU A 1 178 ? -25.229 0.321 45.888 1.00 91.62 178 LEU A CA 1
ATOM 1418 C C . LEU A 1 178 ? -25.579 -1.166 45.997 1.00 91.62 178 LEU A C 1
ATOM 1420 O O . LEU A 1 178 ? -26.345 -1.545 46.880 1.00 91.62 178 LEU A O 1
ATOM 1424 N N . LEU A 1 179 ? -24.993 -2.010 45.143 1.00 92.38 179 LEU A N 1
ATOM 1425 C CA . LEU A 1 179 ? -25.162 -3.461 45.214 1.00 92.38 179 LEU A CA 1
ATOM 1426 C C . LEU A 1 179 ? -24.581 -4.019 46.519 1.00 92.38 179 LEU A C 1
ATOM 1428 O O . LEU A 1 179 ? -25.229 -4.839 47.158 1.00 92.38 179 LEU A O 1
ATOM 1432 N N . ILE A 1 180 ? -23.412 -3.541 46.961 1.00 92.38 180 ILE A N 1
ATOM 1433 C CA . ILE A 1 180 ? -22.828 -3.948 48.248 1.00 92.38 180 ILE A CA 1
ATOM 1434 C C . ILE A 1 180 ? -23.762 -3.583 49.404 1.00 92.38 180 ILE A C 1
ATOM 1436 O O . ILE A 1 180 ? -24.022 -4.431 50.245 1.00 92.38 180 ILE A O 1
ATOM 1440 N N . ILE A 1 181 ? -24.305 -2.364 49.446 1.00 91.12 181 ILE A N 1
ATOM 1441 C CA . ILE A 1 181 ? -25.229 -1.952 50.515 1.00 91.12 181 ILE A CA 1
ATOM 1442 C C . ILE A 1 181 ? -26.514 -2.793 50.486 1.00 91.12 181 ILE A C 1
ATOM 1444 O O . ILE A 1 181 ? -26.988 -3.209 51.539 1.00 91.12 181 ILE A O 1
ATOM 1448 N N . LEU A 1 182 ? -27.060 -3.072 49.299 1.00 89.50 182 LEU A N 1
ATOM 1449 C CA . LEU A 1 182 ? -28.271 -3.883 49.145 1.00 89.50 182 LEU A CA 1
ATOM 1450 C C . LEU A 1 182 ? -28.073 -5.340 49.588 1.00 89.50 182 LEU A C 1
ATOM 1452 O O . LEU A 1 182 ? -28.959 -5.887 50.234 1.00 89.50 182 LEU A O 1
ATOM 1456 N N . PHE A 1 183 ? -26.933 -5.957 49.263 1.00 88.38 183 PHE A N 1
ATOM 1457 C CA . PHE A 1 183 ? -26.671 -7.372 49.556 1.00 88.38 183 PHE A CA 1
ATOM 1458 C C . PHE A 1 183 ? -25.943 -7.627 50.883 1.00 88.38 183 PHE A C 1
ATOM 1460 O O . PHE A 1 183 ? -26.006 -8.742 51.385 1.00 88.38 183 PHE A O 1
ATOM 1467 N N . ALA A 1 184 ? -25.248 -6.642 51.462 1.00 85.81 184 ALA A N 1
ATOM 1468 C CA . ALA A 1 184 ? -24.553 -6.805 52.745 1.00 85.81 184 ALA A CA 1
ATOM 1469 C C . ALA A 1 184 ? -25.477 -6.653 53.966 1.00 85.81 184 ALA A C 1
ATOM 1471 O O . ALA A 1 184 ? -25.104 -7.081 55.056 1.00 85.81 184 ALA A O 1
ATOM 1472 N N . PHE A 1 185 ? -26.648 -6.029 53.797 1.00 77.19 185 PHE A N 1
ATOM 1473 C CA . PHE A 1 185 ? -27.634 -5.806 54.864 1.00 77.19 185 PHE A CA 1
ATOM 1474 C C . PHE A 1 185 ? -28.970 -6.540 54.632 1.00 77.19 185 PHE A C 1
ATOM 1476 O O . PHE A 1 185 ? -29.967 -6.209 55.276 1.00 77.19 185 PHE A O 1
ATOM 1483 N N . GLN A 1 186 ? -28.984 -7.531 53.733 1.00 55.66 186 GLN A N 1
ATOM 1484 C CA . GLN A 1 186 ? -29.991 -8.602 53.698 1.00 55.66 186 GLN A CA 1
ATOM 1485 C C . GLN A 1 186 ? -29.506 -9.799 54.514 1.00 55.66 186 GLN A C 1
ATOM 1487 O O . GLN A 1 186 ? -30.372 -10.440 55.148 1.00 55.66 186 GLN A O 1
#

InterPro domains:
  IPR032010 E3 ubiquitin-protein ligase APD1-4, middle domain [PF16041] (75-182)

Secondary structure (DSSP, 8-state):
------S-----S------TT---TTTTT--S-HHHHHHHTSTT-----PPPP-TT--TTS-HHHHHHHTGGG-------SSS----------SSS-----------------TT-SS---S-SS----PPPTT------------TT--GGG------------HHHHHHHHHHHHHHHHHHH--

Radius of gyration: 29.37 Å; chains: 1; bounding box: 72×39×84 Å